Protein AF-A0A3N0YZQ7-F1 (afdb_monomer)

Structure (mmCIF, N/CA/C/O backbone):
data_AF-A0A3N0YZQ7-F1
#
_entry.id   AF-A0A3N0YZQ7-F1
#
loop_
_atom_site.group_PDB
_atom_site.id
_atom_site.type_symbol
_atom_site.label_atom_id
_atom_site.label_alt_id
_atom_site.label_comp_id
_atom_site.label_asym_id
_atom_site.label_entity_id
_atom_site.label_seq_id
_atom_site.pdbx_PDB_ins_code
_atom_site.Cartn_x
_atom_site.Cartn_y
_atom_site.Cartn_z
_atom_site.occupancy
_atom_site.B_iso_or_equiv
_atom_site.auth_seq_id
_atom_site.auth_comp_id
_atom_site.auth_asym_id
_atom_site.auth_atom_id
_atom_site.pdbx_PDB_model_num
ATOM 1 N N . MET A 1 1 ? -14.857 1.198 2.887 1.00 51.41 1 MET A N 1
ATOM 2 C CA . MET A 1 1 ? -14.186 0.701 1.662 1.00 51.41 1 MET A CA 1
ATOM 3 C C . MET A 1 1 ? -13.865 1.796 0.645 1.00 51.41 1 MET A C 1
ATOM 5 O O . MET A 1 1 ? -12.699 1.932 0.319 1.00 51.41 1 MET A O 1
ATOM 9 N N . ALA A 1 2 ? -14.809 2.627 0.184 1.00 55.88 2 ALA A N 1
ATOM 10 C CA . ALA A 1 2 ? -14.508 3.676 -0.811 1.00 55.88 2 ALA A CA 1
ATOM 11 C C . ALA A 1 2 ? -13.404 4.686 -0.391 1.00 55.88 2 ALA A C 1
ATOM 13 O O . ALA A 1 2 ? -12.646 5.143 -1.240 1.00 55.88 2 ALA A O 1
ATOM 14 N N . LEU A 1 3 ? -13.252 4.980 0.909 1.00 60.19 3 LEU A N 1
ATOM 15 C CA . LEU A 1 3 ? -12.178 5.850 1.428 1.00 60.19 3 LEU A CA 1
ATOM 16 C C . LEU A 1 3 ? -10.783 5.219 1.318 1.00 60.19 3 LEU A C 1
ATOM 18 O O . LEU A 1 3 ? -9.817 5.921 1.037 1.00 60.19 3 LEU A O 1
ATOM 22 N N . VAL A 1 4 ? -10.691 3.896 1.486 1.00 57.56 4 VAL A N 1
ATOM 23 C CA . VAL A 1 4 ? -9.443 3.132 1.318 1.00 57.56 4 VAL A CA 1
ATOM 24 C C . VAL A 1 4 ? -8.984 3.227 -0.141 1.00 57.56 4 VAL A C 1
ATOM 26 O O . VAL A 1 4 ? -7.824 3.518 -0.418 1.00 57.56 4 VAL A O 1
ATOM 29 N N . TRP A 1 5 ? -9.925 3.080 -1.080 1.00 57.25 5 TRP A N 1
ATOM 30 C CA . TRP A 1 5 ? -9.686 3.255 -2.515 1.00 57.25 5 TRP A CA 1
ATOM 31 C C . TRP A 1 5 ? -9.266 4.673 -2.877 1.00 57.25 5 TRP A C 1
ATOM 33 O O . TRP A 1 5 ? -8.290 4.854 -3.600 1.00 57.25 5 TRP A O 1
ATOM 43 N N . ALA A 1 6 ? -9.965 5.675 -2.343 1.00 61.91 6 ALA A N 1
ATOM 44 C CA . ALA A 1 6 ? -9.632 7.074 -2.571 1.00 61.91 6 ALA A CA 1
ATOM 45 C C . ALA A 1 6 ? -8.207 7.404 -2.090 1.00 61.91 6 ALA A C 1
ATOM 47 O O . ALA A 1 6 ? -7.444 8.014 -2.838 1.00 61.91 6 ALA A O 1
ATOM 48 N N . GLY A 1 7 ? -7.824 6.942 -0.894 1.00 57.84 7 GLY A N 1
ATOM 49 C CA . GLY A 1 7 ? -6.468 7.104 -0.360 1.00 57.84 7 GLY A CA 1
ATOM 50 C C . GLY A 1 7 ? -5.406 6.447 -1.238 1.00 57.84 7 GLY A C 1
ATOM 51 O O . GLY A 1 7 ? -4.408 7.080 -1.580 1.00 57.84 7 GLY A O 1
ATOM 52 N N . SER A 1 8 ? -5.660 5.215 -1.688 1.00 61.91 8 SER A N 1
ATOM 53 C CA . SER A 1 8 ? -4.733 4.479 -2.555 1.00 61.91 8 SER A CA 1
ATOM 54 C C . SER A 1 8 ? -4.560 5.130 -3.930 1.00 61.91 8 SER A C 1
ATOM 56 O O . SER A 1 8 ? -3.440 5.292 -4.416 1.00 61.91 8 SER A O 1
ATOM 58 N N . MET A 1 9 ? -5.662 5.564 -4.552 1.00 62.97 9 MET A N 1
ATOM 59 C CA . MET A 1 9 ? -5.629 6.243 -5.848 1.00 62.97 9 MET A CA 1
ATOM 60 C C . MET A 1 9 ? -4.905 7.585 -5.759 1.00 62.97 9 MET A C 1
ATOM 62 O O . MET A 1 9 ? -4.072 7.880 -6.609 1.00 62.97 9 MET A O 1
ATOM 66 N N . ILE A 1 10 ? -5.177 8.387 -4.727 1.00 66.12 10 ILE A N 1
ATOM 67 C CA . ILE A 1 10 ? -4.516 9.684 -4.548 1.00 66.12 10 ILE A CA 1
ATOM 68 C C . ILE A 1 10 ? -3.017 9.495 -4.296 1.00 66.12 10 ILE A C 1
ATOM 70 O O . ILE A 1 10 ? -2.217 10.162 -4.949 1.00 66.12 10 ILE A O 1
ATOM 74 N N . ALA A 1 11 ? -2.626 8.550 -3.434 1.00 64.25 11 ALA A N 1
ATOM 75 C CA . ALA A 1 11 ? -1.218 8.232 -3.194 1.00 64.25 11 ALA A CA 1
ATOM 76 C C . ALA A 1 11 ? -0.509 7.790 -4.485 1.00 64.25 11 ALA A C 1
ATOM 78 O O . ALA A 1 11 ? 0.570 8.282 -4.794 1.00 64.25 11 ALA A O 1
ATOM 79 N N . SER A 1 12 ? -1.141 6.936 -5.295 1.00 61.50 12 SER A N 1
ATOM 80 C CA . SER A 1 12 ? -0.603 6.515 -6.595 1.00 61.50 12 SER A CA 1
ATOM 81 C C . SER A 1 12 ? -0.433 7.689 -7.576 1.00 61.50 12 SER A C 1
ATOM 83 O O . SER A 1 12 ? 0.599 7.805 -8.236 1.00 61.50 12 SER A O 1
ATOM 85 N N . GLN A 1 13 ? -1.403 8.604 -7.648 1.00 64.00 13 GLN A N 1
ATOM 86 C CA . GLN A 1 13 ? -1.395 9.714 -8.611 1.00 64.00 13 GLN A CA 1
ATOM 87 C C . GLN A 1 13 ? -0.449 10.862 -8.217 1.00 64.00 13 GLN A C 1
ATOM 89 O O . GLN A 1 13 ? 0.247 11.396 -9.084 1.00 64.00 13 GLN A O 1
ATOM 94 N N . ILE A 1 14 ? -0.355 11.195 -6.919 1.00 63.25 14 ILE A N 1
ATOM 95 C CA . ILE A 1 14 ? 0.633 12.151 -6.365 1.00 63.25 14 ILE A CA 1
ATOM 96 C C . ILE A 1 14 ? 2.065 11.711 -6.676 1.00 63.25 14 ILE A C 1
ATOM 98 O O . ILE A 1 14 ? 2.983 12.521 -6.736 1.00 63.25 14 ILE A O 1
ATOM 102 N N . VAL A 1 15 ? 2.252 10.420 -6.897 1.00 57.88 15 VAL A N 1
ATOM 103 C CA . VAL A 1 15 ? 3.544 9.802 -7.143 1.00 57.88 15 VAL A CA 1
ATOM 104 C C . VAL A 1 15 ? 3.841 9.700 -8.631 1.00 57.88 15 VAL A C 1
ATOM 106 O O . VAL A 1 15 ? 4.911 10.092 -9.100 1.00 57.88 15 VAL A O 1
ATOM 109 N N . PHE A 1 16 ? 2.873 9.196 -9.389 1.00 57.72 16 PHE A N 1
ATOM 110 C CA . PHE A 1 16 ? 3.031 8.926 -10.807 1.00 57.72 16 PHE A CA 1
ATOM 111 C C . PHE A 1 16 ? 3.202 10.213 -11.620 1.00 57.72 16 PHE A C 1
ATOM 113 O O . PHE A 1 16 ? 4.061 10.287 -12.498 1.00 57.72 16 PHE A O 1
ATOM 120 N N . ILE A 1 17 ? 2.434 11.257 -11.306 1.00 60.06 17 ILE A N 1
ATOM 121 C CA . ILE A 1 17 ? 2.385 12.465 -12.136 1.00 60.06 17 ILE A CA 1
ATOM 122 C C . ILE A 1 17 ? 3.639 13.335 -11.954 1.00 60.06 17 ILE A C 1
ATOM 124 O O . ILE A 1 17 ? 4.318 13.590 -12.953 1.00 60.06 17 ILE A O 1
ATOM 128 N N . PRO A 1 18 ? 4.048 13.721 -10.731 1.00 56.09 18 PRO A N 1
ATOM 129 C CA . PRO A 1 18 ? 5.327 14.392 -10.512 1.00 56.09 18 PRO A CA 1
ATOM 130 C C . PRO A 1 18 ? 6.525 13.518 -10.885 1.00 56.09 18 PRO A C 1
ATOM 132 O O . PRO A 1 18 ? 7.473 14.029 -11.471 1.00 56.09 18 PRO A O 1
ATOM 135 N N . GLY A 1 19 ? 6.488 12.204 -10.626 1.00 53.16 19 GLY A N 1
ATOM 136 C CA . GLY A 1 19 ? 7.573 11.285 -10.990 1.00 53.16 19 GLY A CA 1
ATOM 137 C C . GLY A 1 19 ? 7.852 11.238 -12.498 1.00 53.16 19 GLY A C 1
ATOM 138 O O . GLY A 1 19 ? 9.011 11.210 -12.916 1.00 53.16 19 GLY A O 1
ATOM 139 N N . ILE A 1 20 ? 6.809 11.311 -13.332 1.00 52.41 20 ILE A N 1
ATOM 140 C CA . ILE A 1 20 ? 6.937 11.389 -14.797 1.00 52.41 20 ILE A CA 1
ATOM 141 C C . ILE A 1 20 ? 7.435 12.764 -15.259 1.00 52.41 20 ILE A C 1
ATOM 143 O O . ILE A 1 20 ? 8.243 12.840 -16.188 1.00 52.41 20 ILE A O 1
ATOM 147 N N . VAL A 1 21 ? 6.968 13.840 -14.621 1.00 52.03 21 VAL A N 1
ATOM 148 C CA . VAL A 1 21 ? 7.310 15.226 -14.980 1.00 52.03 21 VAL A CA 1
ATOM 149 C C . VAL A 1 21 ? 8.748 15.566 -14.584 1.00 52.03 21 VAL A C 1
ATOM 151 O O . VAL A 1 21 ? 9.529 16.027 -15.416 1.00 52.03 21 VAL A O 1
ATOM 154 N N . VAL A 1 22 ? 9.119 15.284 -13.335 1.00 51.91 22 VAL A N 1
ATOM 155 C CA . VAL A 1 22 ? 10.432 15.602 -12.756 1.00 51.91 22 VAL A CA 1
ATOM 156 C C . VAL A 1 22 ? 11.511 14.641 -13.266 1.00 51.91 22 VAL A C 1
ATOM 158 O O . VAL A 1 22 ? 12.635 15.061 -13.516 1.00 51.91 22 VAL A O 1
ATOM 161 N N . GLY A 1 23 ? 11.181 13.364 -13.487 1.00 47.03 23 GLY A N 1
ATOM 162 C CA . GLY A 1 23 ? 12.158 12.323 -13.828 1.00 47.03 23 GLY A CA 1
ATOM 163 C C . GLY A 1 23 ? 12.557 12.206 -15.306 1.00 47.03 23 GLY A C 1
ATOM 164 O O . GLY A 1 23 ? 13.288 11.274 -15.642 1.00 47.03 23 GLY A O 1
ATOM 165 N N . LYS A 1 24 ? 12.055 13.055 -16.221 1.00 43.88 24 LYS A N 1
ATOM 166 C CA . LYS A 1 24 ? 12.410 12.958 -17.659 1.00 43.88 24 LYS A CA 1
ATOM 167 C C . LYS A 1 24 ? 12.515 14.283 -18.418 1.00 43.88 24 LYS A C 1
ATOM 169 O O . LYS A 1 24 ? 13.364 14.385 -19.295 1.00 43.88 24 LYS A O 1
ATOM 174 N N . TYR A 1 25 ? 11.676 15.276 -18.128 1.00 45.25 25 TYR A N 1
ATOM 175 C CA . TYR A 1 25 ? 11.566 16.488 -18.953 1.00 45.25 25 TYR A CA 1
ATOM 176 C C . TYR A 1 25 ? 11.893 17.740 -18.157 1.00 45.25 25 TYR A C 1
ATOM 178 O O . TYR A 1 25 ? 11.082 18.663 -18.117 1.00 45.25 25 TYR A O 1
ATOM 186 N N . GLY A 1 26 ? 13.073 17.768 -17.528 1.00 47.72 26 GLY A N 1
ATOM 187 C CA . GLY A 1 26 ? 13.603 18.973 -16.896 1.00 47.72 26 GLY A CA 1
ATOM 188 C C . GLY A 1 26 ? 13.213 20.220 -17.699 1.00 47.72 26 GLY A C 1
ATOM 189 O O . GLY A 1 26 ? 13.607 20.372 -18.851 1.00 47.72 26 GLY A O 1
ATOM 190 N N . LYS A 1 27 ? 12.363 21.051 -17.082 1.00 50.16 27 LYS A N 1
ATOM 191 C CA . LYS A 1 27 ? 11.818 22.333 -17.566 1.00 50.16 27 LYS A CA 1
ATOM 192 C C . LYS A 1 27 ? 10.745 22.321 -18.677 1.00 50.16 27 LYS A C 1
ATOM 194 O O . LYS A 1 27 ? 10.101 23.351 -18.840 1.00 50.16 27 LYS A O 1
ATOM 199 N N . ASN A 1 28 ? 10.454 21.210 -19.362 1.00 52.91 28 ASN A N 1
ATOM 200 C CA . ASN A 1 28 ? 9.477 21.179 -20.468 1.00 52.91 28 ASN A CA 1
ATOM 201 C C . ASN A 1 28 ? 8.186 20.430 -20.094 1.00 52.91 28 ASN A C 1
ATOM 203 O O . ASN A 1 28 ? 8.027 19.241 -20.375 1.00 52.91 28 ASN A O 1
ATOM 207 N N . ILE A 1 29 ? 7.234 21.139 -19.480 1.00 59.22 29 ILE A N 1
ATOM 208 C CA . ILE A 1 29 ? 5.886 20.618 -19.206 1.00 59.22 29 ILE A CA 1
ATOM 209 C C . ILE A 1 29 ? 5.113 20.541 -20.533 1.00 59.22 29 ILE A C 1
ATOM 211 O O . ILE A 1 29 ? 4.575 21.538 -21.011 1.00 59.22 29 ILE A O 1
ATOM 215 N N . LEU A 1 30 ? 5.068 19.360 -21.158 1.00 60.19 30 LEU A N 1
ATOM 216 C CA . LEU A 1 30 ? 4.307 19.154 -22.396 1.00 60.19 30 LEU A CA 1
ATOM 217 C C . LEU A 1 30 ? 2.784 19.238 -22.151 1.00 60.19 30 LEU A C 1
ATOM 219 O O . LEU A 1 30 ? 2.320 18.809 -21.096 1.00 60.19 30 LEU A O 1
ATOM 223 N N . PRO A 1 31 ? 1.967 19.651 -23.142 1.00 60.66 31 PRO A N 1
ATOM 224 C CA . PRO A 1 31 ? 0.500 19.710 -23.029 1.00 60.66 31 PRO A CA 1
ATOM 225 C C . PRO A 1 31 ? -0.181 18.394 -22.605 1.00 60.66 31 PRO A C 1
ATOM 227 O O . PRO A 1 31 ? -1.263 18.409 -22.021 1.00 60.66 31 PRO A O 1
ATOM 230 N N . ALA A 1 32 ? 0.459 17.243 -22.843 1.00 55.34 32 ALA A N 1
ATOM 231 C CA . ALA A 1 32 ? 0.003 15.939 -22.356 1.00 55.34 32 ALA A CA 1
ATOM 232 C C . ALA A 1 32 ? -0.083 15.858 -20.814 1.00 55.34 32 ALA A C 1
ATOM 234 O O . ALA A 1 32 ? -0.887 15.091 -20.289 1.00 55.34 32 ALA A O 1
ATOM 235 N N . PHE A 1 33 ? 0.679 16.684 -20.085 1.00 60.44 33 PHE A N 1
ATOM 236 C CA . PHE A 1 33 ? 0.573 16.838 -18.631 1.00 60.44 33 PHE A CA 1
ATOM 237 C C . PHE A 1 33 ? -0.816 17.315 -18.204 1.00 60.44 33 PHE A C 1
ATOM 239 O O . PHE A 1 33 ? -1.429 16.710 -17.328 1.00 60.44 33 PHE A O 1
ATOM 246 N N . TRP A 1 34 ? -1.348 18.351 -18.857 1.00 63.59 34 TRP A N 1
ATOM 247 C CA . TRP A 1 34 ? -2.662 18.909 -18.527 1.00 63.59 34 TRP A CA 1
ATOM 248 C C . TRP A 1 34 ? -3.796 17.914 -18.787 1.00 63.59 34 TRP A C 1
ATOM 250 O O . TRP A 1 34 ? -4.803 17.920 -18.084 1.00 63.59 34 TRP A O 1
ATOM 260 N N . ARG A 1 35 ? -3.591 16.979 -19.723 1.00 63.28 35 ARG A N 1
ATOM 261 C CA . ARG A 1 35 ? -4.501 15.847 -19.939 1.00 63.28 35 ARG A CA 1
ATOM 262 C C . ARG A 1 35 ? -4.499 14.870 -18.757 1.00 63.28 35 ARG A C 1
ATOM 264 O O . ARG A 1 35 ? -5.559 14.387 -18.379 1.00 63.28 35 ARG A O 1
ATOM 271 N N . ASN A 1 36 ? -3.339 14.635 -18.138 1.00 57.59 36 ASN A N 1
ATOM 272 C CA . ASN A 1 36 ? -3.201 13.815 -16.928 1.00 57.59 36 ASN A CA 1
ATOM 273 C C . ASN A 1 36 ? -3.652 14.545 -15.651 1.00 57.59 36 ASN A C 1
ATOM 275 O O . ASN A 1 36 ? -4.133 13.907 -14.720 1.00 57.59 36 ASN A O 1
ATOM 279 N N . ALA A 1 37 ? -3.578 15.878 -15.614 1.00 65.25 37 ALA A N 1
ATOM 280 C CA . ALA A 1 37 ? -4.078 16.678 -14.496 1.00 65.25 37 ALA A CA 1
ATOM 281 C C . ALA A 1 37 ? -5.595 16.512 -14.283 1.00 65.25 37 ALA A C 1
ATOM 283 O O . ALA A 1 37 ? -6.055 16.477 -13.145 1.00 65.25 37 ALA A O 1
ATOM 284 N N . ALA A 1 38 ? -6.376 16.303 -15.348 1.00 65.44 38 ALA A N 1
ATOM 285 C CA . ALA A 1 38 ? -7.796 15.965 -15.223 1.00 65.44 38 ALA A CA 1
ATOM 286 C C . ALA A 1 38 ? -8.026 14.649 -14.444 1.00 65.44 38 ALA A C 1
ATOM 288 O O . ALA A 1 38 ? -8.982 14.542 -13.673 1.00 65.44 38 ALA A O 1
ATOM 289 N N . PHE A 1 39 ? -7.108 13.681 -14.561 1.00 62.56 39 PHE A N 1
ATOM 290 C CA . PHE A 1 39 ? -7.141 12.434 -13.790 1.00 62.56 39 PHE A CA 1
ATOM 291 C C . PHE A 1 39 ? -6.720 12.608 -12.318 1.00 62.56 39 PHE A C 1
ATOM 293 O O . PHE A 1 39 ? -7.013 11.721 -11.522 1.00 62.56 39 PHE A O 1
ATOM 300 N N . LEU A 1 40 ? -6.110 13.738 -11.919 1.00 64.19 40 LEU A N 1
ATOM 301 C CA . LEU A 1 40 ? -5.910 14.101 -10.500 1.00 64.19 40 LEU A CA 1
ATOM 302 C C . LEU A 1 40 ? -7.181 14.658 -9.869 1.00 64.19 40 LEU A C 1
ATOM 304 O O . LEU A 1 40 ? -7.484 14.371 -8.712 1.00 64.19 40 LEU A O 1
ATOM 308 N N . VAL A 1 41 ? -7.929 15.459 -10.628 1.00 74.56 41 VAL A N 1
ATOM 309 C CA . VAL A 1 41 ? -9.123 16.142 -10.120 1.00 74.56 41 VAL A CA 1
ATOM 310 C C . VAL A 1 41 ? -10.209 15.134 -9.752 1.00 74.56 41 VAL A C 1
ATOM 312 O O . VAL A 1 41 ? -10.880 15.316 -8.743 1.00 74.56 41 VAL A O 1
ATOM 315 N N . LEU A 1 42 ? -10.354 14.042 -10.510 1.00 71.69 42 LEU A N 1
ATOM 316 C CA . LEU A 1 42 ? -11.406 13.046 -10.289 1.00 71.69 42 LEU A CA 1
ATOM 317 C C . LEU A 1 42 ? -11.291 12.298 -8.942 1.00 71.69 42 LEU A C 1
ATOM 319 O O . LEU A 1 42 ? -12.277 12.305 -8.203 1.00 71.69 42 LEU A O 1
ATOM 323 N N . PRO A 1 43 ? -10.145 11.697 -8.553 1.00 67.00 43 PRO A N 1
ATOM 324 C CA . PRO A 1 43 ? -9.987 11.077 -7.236 1.00 67.00 43 PRO A CA 1
ATOM 325 C C . PRO A 1 43 ? -10.096 12.075 -6.082 1.00 67.00 43 PRO A C 1
ATOM 327 O O . PRO A 1 43 ? -10.691 11.747 -5.060 1.00 67.00 43 PRO A O 1
ATOM 330 N N . ILE A 1 44 ? -9.573 13.296 -6.246 1.00 74.75 44 ILE A N 1
ATOM 331 C CA . ILE A 1 44 ? -9.668 14.356 -5.229 1.00 74.75 44 ILE A CA 1
ATOM 332 C C . ILE A 1 44 ? -11.128 14.780 -5.043 1.00 74.75 44 ILE A C 1
ATOM 334 O O . ILE A 1 44 ? -11.614 14.861 -3.917 1.00 74.75 44 ILE A O 1
ATOM 338 N N . TRP A 1 45 ? -11.855 14.990 -6.140 1.00 79.69 45 TRP A N 1
ATOM 339 C CA . TRP A 1 45 ? -13.281 15.299 -6.120 1.00 79.69 45 TRP A CA 1
ATOM 340 C C . TRP A 1 45 ? -14.102 14.153 -5.522 1.00 79.69 45 TRP A C 1
ATOM 342 O O . TRP A 1 45 ? -14.974 14.394 -4.688 1.00 79.69 45 TRP A O 1
ATOM 352 N N . ALA A 1 46 ? -13.802 12.904 -5.888 1.00 74.25 46 ALA A N 1
ATOM 353 C CA . ALA A 1 46 ? -14.457 11.726 -5.329 1.00 74.25 46 ALA A CA 1
ATOM 354 C C . ALA A 1 46 ? -14.203 11.601 -3.819 1.00 74.25 46 ALA A C 1
ATOM 356 O O . ALA A 1 46 ? -15.151 11.367 -3.070 1.00 74.25 46 ALA A O 1
ATOM 357 N N . ALA A 1 47 ? -12.964 11.820 -3.363 1.00 72.69 47 ALA A N 1
ATOM 358 C CA . ALA A 1 47 ? -12.613 11.851 -1.946 1.00 72.69 47 ALA A CA 1
ATOM 359 C C . ALA A 1 47 ? -13.366 12.969 -1.214 1.00 72.69 47 ALA A C 1
ATOM 361 O O . ALA A 1 47 ? -14.030 12.696 -0.217 1.00 72.69 47 ALA A O 1
ATOM 362 N N . ALA A 1 48 ? -13.355 14.197 -1.741 1.00 81.94 48 ALA A N 1
ATOM 363 C CA . ALA A 1 48 ? -14.077 15.331 -1.164 1.00 81.94 48 ALA A CA 1
ATOM 364 C C . ALA A 1 48 ? -15.582 15.048 -1.049 1.00 81.94 48 ALA A C 1
ATOM 366 O O . ALA A 1 48 ? -16.192 15.279 -0.007 1.00 81.94 48 ALA A O 1
ATOM 367 N N . LYS A 1 49 ? -16.184 14.466 -2.093 1.00 80.38 49 LYS A N 1
ATOM 368 C CA . LYS A 1 49 ? -17.595 14.072 -2.071 1.00 80.38 49 LYS A CA 1
ATOM 369 C C . LYS A 1 49 ? -17.868 12.981 -1.037 1.00 80.38 49 LYS A C 1
ATOM 371 O O . LYS A 1 49 ? -18.963 12.946 -0.494 1.00 80.38 49 LYS A O 1
ATOM 376 N N . LEU A 1 50 ? -16.908 12.093 -0.782 1.00 77.75 50 LEU A N 1
ATOM 377 C CA . LEU A 1 50 ? -17.037 11.001 0.178 1.00 77.75 50 LEU A CA 1
ATOM 378 C C . LEU A 1 50 ? -16.918 11.490 1.627 1.00 77.75 50 LEU A C 1
ATOM 380 O O . LEU A 1 50 ? -17.733 11.091 2.451 1.00 77.75 50 LEU A O 1
ATOM 384 N N . PHE A 1 51 ? -15.976 12.394 1.910 1.00 77.94 51 PHE A N 1
ATOM 385 C CA . PHE A 1 51 ? -15.840 13.050 3.217 1.00 77.94 51 PHE A CA 1
ATOM 386 C C . PHE A 1 51 ? -17.024 13.974 3.545 1.00 77.94 51 PHE A C 1
ATOM 388 O O . PHE A 1 51 ? -17.378 14.120 4.709 1.00 77.94 51 PHE A O 1
ATOM 395 N N . ASN A 1 52 ? -17.668 14.560 2.531 1.00 79.12 52 ASN A N 1
ATOM 396 C CA . ASN A 1 52 ? -18.825 15.442 2.714 1.00 79.12 52 ASN A CA 1
ATOM 397 C C . ASN A 1 52 ? -20.169 14.701 2.867 1.00 79.12 52 ASN A C 1
ATOM 399 O O . ASN A 1 52 ? -21.207 15.352 2.998 1.00 79.12 52 ASN A O 1
ATOM 403 N N . ARG A 1 53 ? -20.204 13.361 2.818 1.00 76.62 53 ARG A N 1
ATOM 404 C CA . ARG A 1 53 ? -21.458 12.613 3.007 1.00 76.62 53 ARG A CA 1
ATOM 405 C C . ARG A 1 53 ? -21.859 12.584 4.488 1.00 76.62 53 ARG A C 1
ATOM 407 O O . ARG A 1 53 ? -21.012 12.278 5.326 1.00 76.62 53 ARG A O 1
ATOM 414 N N . PRO A 1 54 ? -23.143 12.827 4.822 1.00 68.88 54 PRO A N 1
ATOM 415 C CA . PRO A 1 54 ? -23.639 12.611 6.175 1.00 68.88 54 PRO A CA 1
ATOM 416 C C . PRO A 1 54 ? -23.517 11.126 6.522 1.00 68.88 54 PRO A C 1
ATOM 418 O O . PRO A 1 54 ? -23.838 10.255 5.712 1.00 68.88 54 PRO A O 1
ATOM 421 N N . ARG A 1 55 ? -23.000 10.844 7.716 1.00 64.69 55 ARG A N 1
ATOM 422 C CA . ARG A 1 55 ? -22.669 9.486 8.135 1.00 64.69 55 ARG A CA 1
ATOM 423 C C . ARG A 1 55 ? -23.796 8.891 8.961 1.00 64.69 55 ARG A C 1
ATOM 425 O O . ARG A 1 55 ? -24.183 9.460 9.978 1.00 64.69 55 ARG A O 1
ATOM 432 N N . GLU A 1 56 ? -24.251 7.711 8.563 1.00 64.56 56 GLU A N 1
ATOM 433 C CA . GLU A 1 56 ? -25.022 6.833 9.438 1.00 64.56 56 GLU A CA 1
ATOM 434 C C . GLU A 1 56 ? -24.046 6.205 10.434 1.00 64.56 56 GLU A C 1
ATOM 436 O O . GLU A 1 56 ? -23.319 5.260 10.127 1.00 64.56 56 GLU A O 1
ATOM 441 N N . LEU A 1 57 ? -23.934 6.824 11.606 1.00 67.44 57 LEU A N 1
ATOM 442 C CA . LEU A 1 57 ? -23.130 6.297 12.698 1.00 67.44 57 LEU A CA 1
ATOM 443 C C . LEU A 1 57 ? -23.951 5.260 13.474 1.00 67.44 57 LEU A C 1
ATOM 445 O O . LEU A 1 57 ? -25.146 5.483 13.694 1.00 67.44 57 LEU A O 1
ATOM 449 N N . PRO A 1 58 ? -23.342 4.150 13.923 1.00 67.06 58 PRO A N 1
ATOM 450 C CA . PRO A 1 58 ? -24.039 3.210 14.783 1.00 67.06 58 PRO A CA 1
ATOM 451 C C . PRO A 1 58 ? -24.482 3.919 16.066 1.00 67.06 58 PRO A C 1
ATOM 453 O O . PRO A 1 58 ? -23.727 4.681 16.674 1.00 67.06 58 PRO A O 1
ATOM 456 N N . ILE A 1 59 ? -25.725 3.669 16.473 1.00 71.62 59 ILE A N 1
ATOM 457 C CA . ILE A 1 59 ? -26.285 4.224 17.704 1.00 71.62 59 ILE A CA 1
ATOM 458 C C . ILE A 1 59 ? -25.653 3.465 18.872 1.00 71.62 59 ILE A C 1
ATOM 460 O O . ILE A 1 59 ? -26.016 2.325 19.159 1.00 71.62 59 ILE A O 1
ATOM 464 N N . ILE A 1 60 ? -24.676 4.091 19.525 1.00 76.44 60 ILE A N 1
ATOM 465 C CA . ILE A 1 60 ? -24.036 3.560 20.731 1.00 76.44 60 ILE A CA 1
ATOM 466 C C . ILE A 1 60 ? -24.725 4.190 21.950 1.00 76.44 60 ILE A C 1
ATOM 468 O O . ILE A 1 60 ? -24.917 5.408 21.957 1.00 76.44 60 ILE A O 1
ATOM 472 N N . PRO A 1 61 ? -25.101 3.404 22.979 1.00 79.94 61 PRO A N 1
ATOM 473 C CA . PRO A 1 61 ? -25.671 3.945 24.211 1.00 79.94 61 PRO A CA 1
ATOM 474 C C . PRO A 1 61 ? -24.757 5.006 24.832 1.00 79.94 61 PRO A C 1
ATOM 476 O O . PRO A 1 61 ? -23.550 4.776 24.950 1.00 79.94 61 PRO A O 1
ATOM 479 N N . ALA A 1 62 ? -25.329 6.140 25.248 1.00 77.69 62 ALA A N 1
ATOM 480 C CA . ALA A 1 62 ? -24.582 7.253 25.841 1.00 77.69 62 ALA A CA 1
ATOM 481 C C . ALA A 1 62 ? -23.755 6.798 27.055 1.00 77.69 62 ALA A C 1
ATOM 483 O O . ALA A 1 62 ? -22.582 7.138 27.168 1.00 77.69 62 ALA A O 1
ATOM 484 N N . ASP A 1 63 ? -24.323 5.914 27.874 1.00 80.69 63 ASP A N 1
ATOM 485 C CA . ASP A 1 63 ? -23.687 5.340 29.061 1.00 80.69 63 ASP A CA 1
ATOM 486 C C . ASP A 1 63 ? -22.379 4.610 28.708 1.00 80.69 63 ASP A C 1
ATOM 488 O O . ASP A 1 63 ? -21.361 4.751 29.385 1.00 80.69 63 ASP A O 1
ATOM 492 N N . LYS A 1 64 ? -22.377 3.861 27.596 1.00 81.62 64 LYS A N 1
ATOM 493 C CA . LYS A 1 64 ? -21.193 3.142 27.107 1.00 81.62 64 LYS A CA 1
ATOM 494 C C . LYS A 1 64 ? -20.131 4.112 26.589 1.00 81.62 64 LYS A C 1
ATOM 496 O O . LYS A 1 64 ? -18.945 3.891 26.820 1.00 81.62 64 LYS A O 1
ATOM 501 N N . VAL A 1 65 ? -20.543 5.181 25.908 1.00 83.75 65 VAL A N 1
ATOM 502 C CA . VAL A 1 65 ? -19.626 6.220 25.418 1.00 83.75 65 VAL A CA 1
ATOM 503 C C . VAL A 1 65 ? -18.965 6.944 26.590 1.00 83.75 65 VAL A C 1
ATOM 505 O O . VAL A 1 65 ? -17.744 7.063 26.619 1.00 83.75 65 VAL A O 1
ATOM 508 N N . GLU A 1 66 ? -19.733 7.350 27.600 1.00 83.38 66 GLU A N 1
ATOM 509 C CA . GLU A 1 66 ? -19.193 8.037 28.776 1.00 83.38 66 GLU A CA 1
ATOM 510 C C . GLU A 1 66 ? -18.197 7.182 29.563 1.00 83.38 66 GLU A C 1
ATOM 512 O O . GLU A 1 66 ? -17.170 7.693 30.017 1.00 83.38 66 GLU A O 1
ATOM 517 N N . VAL A 1 67 ? -18.477 5.884 29.723 1.00 85.62 67 VAL A N 1
ATOM 518 C CA . VAL A 1 67 ? -17.565 4.951 30.400 1.00 85.62 67 VAL A CA 1
ATOM 519 C C . VAL A 1 67 ? -16.242 4.841 29.646 1.00 85.62 67 VAL A C 1
ATOM 521 O O . VAL A 1 67 ? -15.183 4.913 30.268 1.00 85.62 67 VAL A O 1
ATOM 524 N N . GLU A 1 68 ? -16.278 4.701 28.320 1.00 84.00 68 GLU A N 1
ATOM 525 C CA . GLU A 1 68 ? -15.059 4.595 27.514 1.00 84.00 68 GLU A CA 1
ATOM 526 C C . GLU A 1 68 ? -14.281 5.918 27.448 1.00 84.00 68 GLU A C 1
ATOM 528 O O . GLU A 1 68 ? -13.056 5.910 27.540 1.00 84.00 68 GLU A O 1
ATOM 533 N N . GLN A 1 69 ? -14.955 7.068 27.361 1.00 87.38 69 GLN A N 1
ATOM 534 C CA . GLN A 1 69 ? -14.298 8.381 27.296 1.00 87.38 69 GLN A CA 1
ATOM 535 C C . GLN A 1 69 ? -13.618 8.791 28.608 1.00 87.38 69 GLN A C 1
ATOM 537 O O . GLN A 1 69 ? -12.643 9.542 28.585 1.00 87.38 69 GLN A O 1
ATOM 542 N N . LYS A 1 70 ? -14.091 8.281 29.753 1.00 87.12 70 LYS A N 1
ATOM 543 C CA . LYS A 1 70 ? -13.463 8.506 31.067 1.00 87.12 70 LYS A CA 1
ATOM 544 C C . LYS A 1 70 ? -12.164 7.715 31.258 1.00 87.12 70 LYS A C 1
ATOM 546 O O . LYS A 1 70 ? -11.400 8.016 32.176 1.00 87.12 70 LYS A O 1
ATOM 551 N N . LYS A 1 71 ? -11.885 6.712 30.418 1.00 88.06 71 LYS A N 1
ATOM 552 C CA . LYS A 1 71 ? -10.674 5.891 30.526 1.00 88.06 71 LYS A CA 1
ATOM 553 C C . LYS A 1 71 ? -9.432 6.669 30.093 1.00 88.06 71 LYS A C 1
ATOM 555 O O . LYS A 1 71 ? -9.271 7.043 28.928 1.00 88.06 71 LYS A O 1
ATOM 560 N N . ALA A 1 72 ? -8.487 6.825 31.018 1.00 87.62 72 ALA A N 1
ATOM 561 C CA . ALA A 1 72 ? -7.159 7.345 30.710 1.00 87.62 72 ALA A CA 1
ATOM 562 C C . ALA A 1 72 ? -6.441 6.455 29.678 1.00 87.62 72 ALA A C 1
ATOM 564 O O . ALA A 1 72 ? -6.688 5.248 29.607 1.00 87.62 72 ALA A O 1
ATOM 565 N N . LEU A 1 73 ? -5.506 7.019 28.909 1.00 87.06 73 LEU A N 1
ATOM 566 C CA . LEU A 1 73 ? -4.770 6.276 27.875 1.00 87.06 73 LEU A CA 1
ATOM 567 C C . LEU A 1 73 ? -4.062 5.022 28.429 1.00 87.06 73 LEU A C 1
ATOM 569 O O . LEU A 1 73 ? -4.090 3.974 27.798 1.00 87.06 73 LEU A O 1
ATOM 573 N N . PHE A 1 74 ? -3.513 5.088 29.647 1.00 87.06 74 PHE A N 1
ATOM 574 C CA . PHE A 1 74 ? -2.857 3.946 30.304 1.00 87.06 74 PHE A CA 1
ATOM 575 C C . PHE A 1 74 ? -3.800 2.778 30.615 1.00 87.06 74 PHE A C 1
ATOM 577 O O . PHE A 1 74 ? -3.362 1.634 30.673 1.00 87.06 74 PHE A O 1
ATOM 584 N N . SER A 1 75 ? -5.097 3.048 30.777 1.00 87.75 75 SER A N 1
ATOM 585 C CA . SER A 1 75 ? -6.117 2.005 30.958 1.00 87.75 75 SER A CA 1
ATOM 586 C C . SER A 1 75 ? -6.578 1.374 29.636 1.00 87.75 75 SER A C 1
ATOM 588 O O . SER A 1 75 ? -7.372 0.435 29.641 1.00 87.75 75 SER A O 1
ATOM 590 N N . ARG A 1 76 ? -6.061 1.865 28.499 1.00 89.31 76 ARG A N 1
ATOM 591 C CA . ARG A 1 76 ? -6.350 1.399 27.138 1.00 89.31 76 ARG A CA 1
ATOM 592 C C . ARG A 1 76 ? -5.046 0.901 26.490 1.00 89.31 76 ARG A C 1
ATOM 594 O O . ARG A 1 76 ? -4.421 1.635 25.726 1.00 89.31 76 ARG A O 1
ATOM 601 N N . PRO A 1 77 ? -4.608 -0.343 26.766 1.00 89.88 77 PRO A N 1
ATOM 602 C CA . PRO A 1 77 ? -3.289 -0.829 26.345 1.00 89.88 77 PRO A CA 1
ATOM 603 C C . PRO A 1 77 ? -3.102 -0.832 24.820 1.00 89.88 77 PRO A C 1
ATOM 605 O O . PRO A 1 77 ? -2.014 -0.531 24.338 1.00 89.88 77 PRO A O 1
ATOM 608 N N . ALA A 1 78 ? -4.162 -1.099 24.048 1.00 89.44 78 ALA A N 1
ATOM 609 C CA . ALA A 1 78 ? -4.117 -1.017 22.588 1.00 89.44 78 ALA A CA 1
ATOM 610 C C . ALA A 1 78 ? -3.866 0.420 22.095 1.00 89.44 78 ALA A C 1
ATOM 612 O O . ALA A 1 78 ? -3.025 0.630 21.224 1.00 89.44 78 ALA A O 1
ATOM 613 N N . ASP A 1 79 ? -4.542 1.408 22.685 1.00 91.25 79 ASP A N 1
ATOM 614 C CA . ASP A 1 79 ? -4.404 2.819 22.303 1.00 91.25 79 ASP A CA 1
ATOM 615 C C . ASP A 1 79 ? -3.037 3.370 22.726 1.00 91.25 79 ASP A C 1
ATOM 617 O O . ASP A 1 79 ? -2.437 4.160 21.998 1.00 91.25 79 ASP A O 1
ATOM 621 N N . LEU A 1 80 ? -2.496 2.899 23.855 1.00 92.88 80 LEU A N 1
ATOM 622 C CA . LEU A 1 80 ? -1.137 3.208 24.298 1.00 92.88 80 LEU A CA 1
ATOM 623 C C . LEU A 1 80 ? -0.084 2.663 23.320 1.00 92.88 80 LEU A C 1
ATOM 625 O O . LEU A 1 80 ? 0.793 3.411 22.887 1.00 92.88 80 LEU A O 1
ATOM 629 N N . LEU A 1 81 ? -0.187 1.388 22.926 1.00 93.56 81 LEU A N 1
ATOM 630 C CA . LEU A 1 81 ? 0.719 0.776 21.947 1.00 93.56 81 LEU A CA 1
ATOM 631 C C . LEU A 1 81 ? 0.629 1.464 20.581 1.00 93.56 81 LEU A C 1
ATOM 633 O O . LEU A 1 81 ? 1.657 1.739 19.964 1.00 93.56 81 LEU A O 1
ATOM 637 N N . LEU A 1 82 ? -0.585 1.791 20.126 1.00 92.81 82 LEU A N 1
ATOM 638 C CA . LEU A 1 82 ? -0.798 2.539 18.887 1.00 92.81 82 LEU A CA 1
ATOM 639 C C . LEU A 1 82 ? -0.212 3.948 18.969 1.00 92.81 82 LEU A C 1
ATOM 641 O O . LEU A 1 82 ? 0.419 4.388 18.015 1.00 92.81 82 LEU A O 1
ATOM 645 N N . THR A 1 83 ? -0.347 4.631 20.105 1.00 93.88 83 THR A N 1
ATOM 646 C CA . THR A 1 83 ? 0.258 5.952 20.319 1.00 93.88 83 THR A CA 1
ATOM 647 C C . THR A 1 83 ? 1.781 5.880 20.225 1.00 93.88 83 THR A C 1
ATOM 649 O O . THR A 1 83 ? 2.384 6.667 19.498 1.00 93.88 83 THR A O 1
ATOM 652 N N . LEU A 1 84 ? 2.413 4.904 20.886 1.00 94.44 84 LEU A N 1
ATOM 653 C CA . LEU A 1 84 ? 3.862 4.691 20.793 1.00 94.44 84 LEU A CA 1
ATOM 654 C C . LEU A 1 84 ? 4.299 4.350 19.360 1.00 94.44 84 LEU A C 1
ATOM 656 O O . LEU A 1 84 ? 5.274 4.912 18.861 1.00 94.44 84 LEU A O 1
ATOM 660 N N . GLY A 1 85 ? 3.552 3.483 18.671 1.00 92.38 85 GLY A N 1
ATOM 661 C CA . GLY A 1 85 ? 3.807 3.133 17.273 1.00 92.38 85 GLY A CA 1
ATOM 662 C C . GLY A 1 85 ? 3.676 4.328 16.325 1.00 92.38 85 GLY A C 1
ATOM 663 O O . GLY A 1 85 ? 4.515 4.508 15.441 1.00 92.38 85 GLY A O 1
ATOM 664 N N . LEU A 1 86 ? 2.667 5.182 16.522 1.00 92.19 86 LEU A N 1
ATOM 665 C CA . LEU A 1 86 ? 2.464 6.405 15.742 1.00 92.19 86 LEU A CA 1
ATOM 666 C C . LEU A 1 86 ? 3.573 7.422 15.996 1.00 92.19 86 LEU A C 1
ATOM 668 O O . LEU A 1 86 ? 4.084 7.991 15.038 1.00 92.19 86 LEU A O 1
ATOM 672 N N . LEU A 1 87 ? 3.995 7.612 17.248 1.00 94.56 87 LEU A N 1
ATOM 673 C CA . LEU A 1 87 ? 5.134 8.472 17.581 1.00 94.56 87 LEU A CA 1
ATOM 674 C C . LEU A 1 87 ? 6.423 7.971 16.920 1.00 94.56 87 LEU A C 1
ATOM 676 O O . LEU A 1 87 ? 7.132 8.759 16.296 1.00 94.56 87 LEU A O 1
ATOM 680 N N . GLY A 1 88 ? 6.687 6.661 16.961 1.00 92.19 88 GLY A N 1
ATOM 681 C CA . GLY A 1 88 ? 7.805 6.058 16.229 1.00 92.19 88 GLY A CA 1
ATOM 682 C C . GLY A 1 88 ? 7.710 6.293 14.717 1.00 92.19 88 GLY A C 1
ATOM 683 O O . GLY A 1 88 ? 8.688 6.681 14.083 1.00 92.19 88 GLY A O 1
ATOM 684 N N . THR A 1 89 ? 6.511 6.150 14.148 1.00 88.50 89 THR A N 1
ATOM 685 C CA . THR A 1 89 ? 6.219 6.400 12.724 1.00 88.50 89 THR A CA 1
ATOM 686 C C . THR A 1 89 ? 6.443 7.872 12.351 1.00 88.50 89 THR A C 1
ATOM 688 O O . THR A 1 89 ? 7.023 8.156 11.303 1.00 88.50 89 THR A O 1
ATOM 691 N N . ILE A 1 90 ? 6.035 8.815 13.207 1.00 91.06 90 ILE A N 1
ATOM 692 C CA . ILE A 1 90 ? 6.244 10.261 13.037 1.00 91.06 90 ILE A CA 1
ATOM 693 C C . ILE A 1 90 ? 7.735 10.586 13.036 1.00 91.06 90 ILE A C 1
ATOM 695 O O . ILE A 1 90 ? 8.211 11.227 12.101 1.00 91.06 90 ILE A O 1
ATOM 699 N N . ILE A 1 91 ? 8.473 10.108 14.042 1.00 92.38 91 ILE A N 1
ATOM 700 C CA . ILE A 1 91 ? 9.916 10.342 14.168 1.00 92.38 91 ILE A CA 1
ATOM 701 C C . ILE A 1 91 ? 10.644 9.778 12.947 1.00 92.38 91 ILE A C 1
ATOM 703 O O . ILE A 1 91 ? 11.444 10.475 12.329 1.00 92.38 91 ILE A O 1
ATOM 707 N N . PHE A 1 92 ? 10.324 8.545 12.553 1.00 89.25 92 PHE A N 1
ATOM 708 C CA . PHE A 1 92 ? 10.968 7.884 11.423 1.00 89.25 92 PHE A CA 1
ATOM 709 C C . PHE A 1 92 ? 10.653 8.560 10.080 1.00 89.25 92 PHE A C 1
ATOM 711 O O . PHE A 1 92 ? 11.555 8.776 9.270 1.00 89.25 92 PHE A O 1
ATOM 718 N N . THR A 1 93 ? 9.398 8.969 9.856 1.00 86.50 93 THR A N 1
ATOM 719 C CA . THR A 1 93 ? 9.009 9.731 8.653 1.00 86.50 93 THR A CA 1
ATOM 720 C C . THR A 1 93 ? 9.686 11.096 8.621 1.00 86.50 93 THR A C 1
ATOM 722 O O . THR A 1 93 ? 10.204 11.502 7.584 1.00 86.50 93 THR A O 1
ATOM 725 N N . GLY A 1 94 ? 9.697 11.796 9.759 1.00 89.12 94 GLY A N 1
ATOM 726 C CA . GLY A 1 94 ? 10.342 13.095 9.907 1.00 89.12 94 GLY A CA 1
ATOM 727 C C . GLY A 1 94 ? 11.831 13.014 9.593 1.00 89.12 94 GLY A C 1
ATOM 728 O O . GLY A 1 94 ? 12.334 13.769 8.765 1.00 89.12 94 GLY A O 1
ATOM 729 N N . PHE A 1 95 ? 12.512 12.029 10.179 1.00 89.94 95 PHE A N 1
ATOM 730 C CA . PHE A 1 95 ? 13.919 11.745 9.923 1.00 89.94 95 PHE A CA 1
ATOM 731 C C . PHE A 1 95 ? 14.197 11.481 8.437 1.00 89.94 95 PHE A C 1
ATOM 733 O O . PHE A 1 95 ? 15.064 12.132 7.859 1.00 89.94 95 PHE A O 1
ATOM 740 N N . ARG A 1 96 ? 13.418 10.612 7.776 1.00 84.56 96 ARG A N 1
ATOM 741 C CA . ARG A 1 96 ? 13.537 10.378 6.324 1.00 84.56 96 ARG A CA 1
ATOM 742 C C . ARG A 1 96 ? 13.311 11.650 5.498 1.00 84.56 96 ARG A C 1
ATOM 744 O O . ARG A 1 96 ? 13.996 11.868 4.502 1.00 84.56 96 ARG A O 1
ATOM 751 N N . GLY A 1 97 ? 12.391 12.513 5.923 1.00 85.31 97 GLY A N 1
ATOM 752 C CA . GLY A 1 97 ? 12.184 13.827 5.320 1.00 85.31 97 GLY A CA 1
ATOM 753 C C . GLY A 1 97 ? 13.414 14.733 5.439 1.00 85.31 97 GLY A C 1
ATOM 754 O O . GLY A 1 97 ? 13.845 15.313 4.444 1.00 85.31 97 GLY A O 1
ATOM 755 N N . PHE A 1 98 ? 14.033 14.800 6.621 1.00 87.12 98 PHE A N 1
ATOM 756 C CA . PHE A 1 98 ? 15.273 15.557 6.839 1.00 87.12 98 PHE A CA 1
ATOM 757 C C . PHE A 1 98 ? 16.464 15.004 6.052 1.00 87.12 98 PHE A C 1
ATOM 759 O O . PHE A 1 98 ? 17.288 15.785 5.577 1.00 87.12 98 PHE A O 1
ATOM 766 N N . VAL A 1 99 ? 16.537 13.682 5.869 1.00 85.88 99 VAL A N 1
ATOM 767 C CA . VAL A 1 99 ? 17.546 13.040 5.013 1.00 85.88 99 VAL A CA 1
ATOM 768 C C . VAL A 1 99 ? 17.439 13.546 3.572 1.00 85.88 99 VAL A C 1
ATOM 770 O O . VAL A 1 99 ? 18.455 13.845 2.950 1.00 85.88 99 VAL A O 1
ATOM 773 N N . ILE A 1 100 ? 16.219 13.687 3.044 1.00 82.56 100 ILE A N 1
ATOM 774 C CA . ILE A 1 100 ? 15.992 14.192 1.682 1.00 82.56 100 ILE A CA 1
ATOM 775 C C . ILE A 1 100 ? 16.208 15.698 1.552 1.00 82.56 100 ILE A C 1
ATOM 777 O O . ILE A 1 100 ? 16.634 16.151 0.493 1.00 82.56 100 ILE A O 1
ATOM 781 N N . LEU A 1 101 ? 15.951 16.467 2.610 1.00 84.31 101 LEU A N 1
ATOM 782 C CA . LEU A 1 101 ? 16.261 17.900 2.661 1.00 84.31 101 LEU A CA 1
ATOM 783 C C . LEU A 1 101 ? 17.764 18.191 2.822 1.00 84.31 101 LEU A C 1
ATOM 785 O O . LEU A 1 101 ? 18.131 19.346 3.015 1.00 84.31 101 LEU A O 1
ATOM 789 N N . GLU A 1 102 ? 18.619 17.163 2.751 1.00 80.88 102 GLU A N 1
ATOM 790 C CA . GLU A 1 102 ? 20.080 17.272 2.848 1.00 80.88 102 GLU A CA 1
ATOM 791 C C . GLU A 1 102 ? 20.530 17.961 4.148 1.00 80.88 102 GLU A C 1
ATOM 793 O O . GLU A 1 102 ? 21.487 18.732 4.181 1.00 80.88 102 GLU A O 1
ATOM 798 N N . CYS A 1 103 ? 19.828 17.670 5.250 1.00 81.12 103 CYS A N 1
ATOM 799 C CA . CYS A 1 103 ? 20.187 18.173 6.570 1.00 81.12 103 CYS A CA 1
ATOM 800 C C . CYS A 1 103 ? 21.608 17.722 6.952 1.00 81.12 103 CYS A C 1
ATOM 802 O O . CYS A 1 103 ? 21.953 16.548 6.808 1.00 81.12 103 CYS A O 1
ATOM 804 N N . SER A 1 104 ? 22.414 18.642 7.490 1.00 78.44 104 SER A N 1
ATOM 805 C CA . SER A 1 104 ? 23.851 18.473 7.761 1.00 78.44 104 SER A CA 1
ATOM 806 C C . SER A 1 104 ? 24.191 17.551 8.943 1.00 78.44 104 SER A C 1
ATOM 808 O O . SER A 1 104 ? 25.269 17.660 9.518 1.00 78.44 104 SER A O 1
ATOM 810 N N . LEU A 1 105 ? 23.273 16.679 9.358 1.00 85.19 105 LEU A N 1
ATOM 811 C CA . LEU A 1 105 ? 23.493 15.732 10.447 1.00 85.19 105 LEU A CA 1
ATOM 812 C C . LEU A 1 105 ? 24.243 14.497 9.930 1.00 85.19 105 LEU A C 1
ATOM 814 O O . LEU A 1 105 ? 23.796 13.848 8.981 1.00 85.19 105 LEU A O 1
ATOM 818 N N . ASP A 1 106 ? 25.315 14.096 10.618 1.00 81.19 106 ASP A N 1
ATOM 819 C CA . ASP A 1 106 ? 26.112 12.903 10.273 1.00 81.19 106 ASP A CA 1
ATOM 820 C C . ASP A 1 106 ? 25.269 11.617 10.222 1.00 81.19 106 ASP A C 1
ATOM 822 O O . ASP A 1 106 ? 25.514 10.705 9.424 1.00 81.19 106 ASP A O 1
ATOM 826 N N . SER A 1 107 ? 24.215 11.556 11.043 1.00 82.56 107 SER A N 1
ATOM 827 C CA . SER A 1 107 ? 23.243 10.460 11.046 1.00 82.56 107 SER A CA 1
ATOM 828 C C . SER A 1 107 ? 22.438 10.386 9.747 1.00 82.56 107 SER A C 1
ATOM 830 O O . SER A 1 107 ? 22.183 9.287 9.257 1.00 82.56 107 SER A O 1
ATOM 832 N N . CYS A 1 108 ? 22.074 11.528 9.154 1.00 82.75 108 CYS A N 1
ATOM 833 C CA . CYS A 1 108 ? 21.356 11.570 7.880 1.00 82.75 108 CYS A CA 1
ATOM 834 C C . CYS A 1 108 ? 22.239 11.063 6.738 1.00 82.75 108 CYS A C 1
ATOM 836 O O . CYS A 1 108 ? 21.781 10.278 5.906 1.00 82.75 108 CYS A O 1
ATOM 838 N N . PHE A 1 109 ? 23.517 11.460 6.740 1.00 81.00 109 PHE A N 1
ATOM 839 C CA . PHE A 1 109 ? 24.505 10.984 5.777 1.00 81.00 109 PHE A CA 1
ATOM 840 C C . PHE A 1 109 ? 24.689 9.468 5.899 1.00 81.00 109 PHE A C 1
ATOM 842 O O . PHE A 1 109 ? 24.487 8.735 4.933 1.00 81.00 109 PH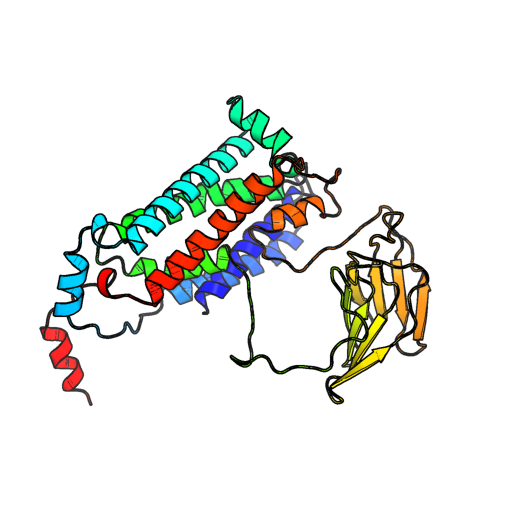E A O 1
ATOM 849 N N . SER A 1 110 ? 24.972 8.968 7.102 1.00 81.19 110 SER A N 1
ATOM 850 C CA . SER A 1 110 ? 25.155 7.530 7.344 1.00 81.19 110 SER A CA 1
ATOM 851 C C . SER A 1 110 ? 23.923 6.722 6.922 1.00 81.19 110 SER A C 1
ATOM 853 O O . SER A 1 110 ? 24.047 5.714 6.221 1.00 81.19 110 SER A O 1
ATOM 855 N N . TYR A 1 111 ? 22.725 7.223 7.242 1.00 82.56 111 TYR A N 1
ATOM 856 C CA . TYR A 1 111 ? 21.466 6.572 6.895 1.00 82.56 111 TYR A CA 1
ATOM 857 C C . TYR A 1 111 ? 21.291 6.369 5.385 1.00 82.56 111 TYR A C 1
ATOM 859 O O 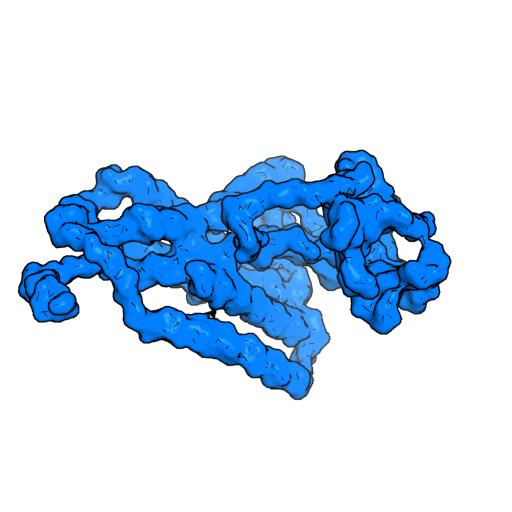. TYR A 1 111 ? 20.991 5.268 4.914 1.00 82.56 111 TYR A O 1
ATOM 867 N N . ILE A 1 112 ? 21.540 7.424 4.605 1.00 77.31 112 ILE A N 1
ATOM 868 C CA . ILE A 1 112 ? 21.363 7.385 3.155 1.00 77.31 112 ILE A CA 1
ATOM 869 C C . ILE A 1 112 ? 22.440 6.550 2.441 1.00 77.31 112 ILE A C 1
ATOM 871 O O . ILE A 1 112 ? 22.269 6.211 1.276 1.00 77.31 112 ILE A O 1
ATOM 875 N N . TYR A 1 113 ? 23.590 6.249 3.050 1.00 74.69 113 TYR A N 1
ATOM 876 C CA . TYR A 1 113 ? 24.594 5.361 2.433 1.00 74.69 113 TYR A CA 1
ATOM 877 C C . TYR A 1 113 ? 24.406 3.897 2.830 1.00 74.69 113 TYR A C 1
ATOM 879 O O . TYR A 1 113 ? 24.607 3.024 1.990 1.00 74.69 113 TYR A O 1
ATOM 887 N N . GLN A 1 114 ? 24.012 3.632 4.074 1.00 73.94 114 GLN A N 1
ATOM 888 C CA . GLN A 1 114 ? 23.988 2.275 4.622 1.00 73.94 114 GLN A CA 1
ATOM 889 C C . GLN A 1 114 ? 22.615 1.600 4.525 1.00 73.94 114 GLN A C 1
ATOM 891 O O . GLN A 1 114 ? 22.550 0.396 4.286 1.00 73.94 114 GLN A O 1
ATOM 896 N N . TYR A 1 115 ? 21.523 2.355 4.669 1.00 74.19 115 TYR A N 1
ATOM 897 C CA . TYR A 1 115 ? 20.189 1.774 4.852 1.00 74.19 115 TYR A CA 1
ATOM 898 C C . TYR A 1 115 ? 19.283 2.026 3.647 1.00 74.19 115 TYR A C 1
ATOM 900 O O . TYR A 1 115 ? 18.639 1.101 3.160 1.00 74.19 115 TYR A O 1
ATOM 908 N N . GLU A 1 116 ? 19.251 3.255 3.119 1.00 74.69 116 GLU A N 1
ATOM 909 C CA . GLU A 1 116 ? 18.320 3.627 2.039 1.00 74.69 116 GLU A CA 1
ATOM 910 C C . GLU A 1 116 ? 18.970 4.416 0.891 1.00 74.69 116 GLU A C 1
ATOM 912 O O . GLU A 1 116 ? 18.604 5.560 0.610 1.00 74.69 116 GLU A O 1
ATOM 917 N N . PRO A 1 117 ? 19.923 3.809 0.165 1.00 67.69 117 PRO A N 1
ATOM 918 C CA . PRO A 1 117 ? 20.695 4.521 -0.850 1.00 67.69 117 PRO A CA 1
ATOM 919 C C . PRO A 1 117 ? 19.923 4.870 -2.128 1.00 67.69 117 PRO A C 1
ATOM 921 O O . PRO A 1 117 ? 20.344 5.775 -2.848 1.00 67.69 117 PRO A O 1
ATOM 924 N N . TYR A 1 118 ? 18.748 4.275 -2.365 1.00 65.12 118 TYR A N 1
ATOM 925 C CA . TYR A 1 118 ? 17.852 4.666 -3.465 1.00 65.12 118 TYR A CA 1
ATOM 926 C C . TYR A 1 118 ? 17.325 6.105 -3.326 1.00 65.12 118 TYR A C 1
ATOM 928 O O . TYR A 1 118 ? 16.909 6.708 -4.309 1.00 65.12 118 TYR A O 1
ATOM 936 N N . MET A 1 119 ? 17.355 6.692 -2.126 1.00 69.50 119 MET A N 1
ATOM 937 C CA . MET A 1 119 ? 16.983 8.095 -1.919 1.00 69.50 119 MET A CA 1
ATOM 938 C C . MET A 1 119 ? 17.937 9.084 -2.606 1.00 69.50 119 MET A C 1
ATOM 940 O O . MET A 1 119 ? 17.572 10.240 -2.829 1.00 69.50 119 MET A O 1
ATOM 944 N N . LYS A 1 120 ? 19.143 8.633 -2.978 1.00 65.56 120 LYS A N 1
ATOM 945 C CA . LYS A 1 120 ? 20.087 9.399 -3.804 1.00 65.56 120 LYS A CA 1
ATOM 946 C C . LYS A 1 120 ? 19.810 9.308 -5.292 1.00 65.56 120 LYS A C 1
ATOM 948 O O . LYS A 1 120 ? 20.503 9.978 -6.054 1.00 65.56 120 LYS A O 1
ATOM 953 N N . ASP A 1 121 ? 18.862 8.475 -5.709 1.00 64.31 121 ASP A N 1
ATOM 954 C CA . ASP A 1 121 ? 18.583 8.317 -7.122 1.00 64.31 121 ASP A CA 1
ATOM 955 C C . ASP A 1 121 ? 18.248 9.679 -7.752 1.00 64.31 121 ASP A C 1
ATOM 957 O O . ASP A 1 121 ? 17.532 10.515 -7.193 1.00 64.31 121 ASP A O 1
ATOM 961 N N . SER A 1 122 ? 18.820 9.895 -8.933 1.00 55.31 122 SER A N 1
ATOM 962 C CA . SER A 1 122 ? 18.549 11.035 -9.805 1.00 55.31 122 SER A CA 1
ATOM 963 C C . SER A 1 122 ? 17.072 11.126 -10.198 1.00 55.31 122 SER A C 1
ATOM 965 O O . SER A 1 122 ? 16.564 12.210 -10.493 1.00 55.31 122 SER A O 1
ATOM 967 N N . VAL A 1 123 ? 16.357 9.997 -10.170 1.00 57.53 123 VAL A N 1
ATOM 968 C CA . VAL A 1 123 ? 14.907 9.963 -10.316 1.00 57.53 123 VAL A CA 1
ATOM 969 C C . VAL A 1 123 ? 14.299 10.639 -9.086 1.00 57.53 123 VAL A C 1
ATOM 971 O O . VAL A 1 123 ? 14.287 10.075 -8.003 1.00 57.53 123 VAL A O 1
ATOM 974 N N . GLY A 1 124 ? 13.739 11.843 -9.236 1.00 59.84 124 GLY A N 1
ATOM 975 C CA . GLY A 1 124 ? 13.165 12.614 -8.118 1.00 59.84 124 GLY A CA 1
ATOM 976 C C . GLY A 1 124 ? 11.986 11.954 -7.378 1.00 59.84 124 GLY A C 1
ATOM 977 O O . GLY A 1 124 ? 11.483 12.517 -6.411 1.00 59.84 124 GLY A O 1
ATOM 978 N N . PHE A 1 125 ? 11.541 10.768 -7.799 1.00 62.41 125 PHE A N 1
ATOM 979 C CA . PHE A 1 125 ? 10.402 10.039 -7.242 1.00 62.41 125 PHE A CA 1
ATOM 980 C C . PHE A 1 125 ? 10.539 9.732 -5.738 1.00 62.41 125 PHE A C 1
ATOM 982 O O . PHE A 1 125 ? 9.637 10.119 -4.991 1.00 62.41 125 PHE A O 1
ATOM 989 N N . PRO A 1 126 ? 11.626 9.098 -5.238 1.00 64.94 126 PRO A N 1
ATOM 990 C CA . PRO A 1 126 ? 11.725 8.766 -3.820 1.00 64.94 126 PRO A CA 1
ATOM 991 C C . PRO A 1 126 ? 11.823 10.023 -2.955 1.00 64.94 126 PRO A C 1
ATOM 993 O O . PRO A 1 126 ? 11.230 10.080 -1.882 1.00 64.94 126 PRO A O 1
ATOM 996 N N . LYS A 1 127 ? 12.504 11.061 -3.462 1.00 72.12 127 LYS A N 1
ATOM 997 C CA . LYS A 1 127 ? 12.627 12.360 -2.793 1.00 72.12 127 LYS A CA 1
ATOM 998 C C . LYS A 1 127 ? 11.265 13.033 -2.626 1.00 72.12 127 LYS A C 1
ATOM 1000 O O . LYS A 1 127 ? 10.898 13.409 -1.518 1.00 72.12 127 LYS A O 1
ATOM 1005 N N . VAL A 1 128 ? 10.488 13.127 -3.708 1.00 69.75 128 VAL A N 1
ATOM 1006 C CA . VAL A 1 128 ? 9.132 13.702 -3.678 1.00 69.75 128 VAL A CA 1
ATOM 1007 C C . VAL A 1 128 ? 8.240 12.925 -2.713 1.00 69.75 128 VAL A C 1
ATOM 1009 O O . VAL A 1 128 ? 7.526 13.541 -1.929 1.00 69.75 128 VAL A O 1
ATOM 1012 N N . MET A 1 129 ? 8.326 11.593 -2.705 1.00 71.25 129 MET A N 1
ATOM 1013 C CA . MET A 1 129 ? 7.560 10.766 -1.774 1.00 71.25 129 MET A CA 1
ATOM 1014 C C . MET A 1 129 ? 7.880 11.051 -0.310 1.00 71.25 129 MET A C 1
ATOM 1016 O O . MET A 1 129 ? 6.965 11.268 0.479 1.00 71.25 129 MET A O 1
ATOM 1020 N N . MET A 1 130 ? 9.161 11.114 0.053 1.00 76.94 130 MET A N 1
ATOM 1021 C CA . MET A 1 130 ? 9.550 11.421 1.431 1.00 76.94 130 MET A CA 1
ATOM 1022 C C . MET A 1 130 ? 9.129 12.834 1.847 1.00 76.94 130 MET A C 1
ATOM 1024 O O . MET A 1 130 ? 8.720 13.027 2.988 1.00 76.94 130 MET A O 1
ATOM 1028 N N . LEU A 1 131 ? 9.160 13.810 0.933 1.00 79.12 131 LEU A N 1
ATOM 1029 C CA . LEU A 1 131 ? 8.668 15.164 1.205 1.00 79.12 131 LEU A CA 1
ATOM 1030 C C . LEU A 1 131 ? 7.146 15.197 1.379 1.00 79.12 131 LEU A C 1
ATOM 1032 O O . LEU A 1 131 ? 6.652 15.840 2.301 1.00 79.12 131 LEU A O 1
ATOM 1036 N N . VAL A 1 132 ? 6.391 14.474 0.547 1.00 74.62 132 VAL A N 1
ATOM 1037 C CA . VAL A 1 132 ? 4.936 14.335 0.718 1.00 74.62 132 VAL A CA 1
ATOM 1038 C C . VAL A 1 132 ? 4.623 13.697 2.073 1.00 74.62 132 VAL A C 1
ATOM 1040 O O . VAL A 1 132 ? 3.765 14.187 2.808 1.00 74.62 132 VAL A O 1
ATOM 1043 N N . SER A 1 133 ? 5.346 12.643 2.452 1.00 79.00 133 SER A N 1
ATOM 1044 C CA . SER A 1 133 ? 5.189 12.023 3.765 1.00 79.00 133 SER A CA 1
ATOM 1045 C C . SER A 1 133 ? 5.549 12.984 4.906 1.00 79.00 133 SER A C 1
ATOM 1047 O O . SER A 1 133 ? 4.804 13.073 5.881 1.00 79.00 133 SER A O 1
ATOM 1049 N N . LEU A 1 134 ? 6.625 13.761 4.769 1.00 84.62 134 LEU A N 1
ATOM 1050 C CA . LEU A 1 134 ? 7.037 14.761 5.756 1.00 84.62 134 LEU A CA 1
ATOM 1051 C C . LEU A 1 134 ? 5.984 15.861 5.949 1.00 84.62 134 LEU A C 1
ATOM 1053 O O . LEU A 1 134 ? 5.645 16.185 7.081 1.00 84.62 134 LEU A O 1
ATOM 1057 N N . PHE A 1 135 ? 5.461 16.442 4.869 1.00 82.56 135 PHE A N 1
ATOM 1058 C CA . PHE A 1 135 ? 4.581 17.612 4.964 1.00 82.56 135 PHE A CA 1
ATOM 1059 C C . PHE A 1 135 ? 3.104 17.274 5.162 1.00 82.56 135 PHE A C 1
ATOM 1061 O O . PHE A 1 135 ? 2.369 18.108 5.684 1.00 82.56 135 PHE A O 1
ATOM 1068 N N . TYR A 1 136 ? 2.654 16.078 4.773 1.00 78.44 136 TYR A N 1
ATOM 1069 C CA . TYR A 1 136 ? 1.230 15.723 4.816 1.00 78.44 136 TYR A CA 1
ATOM 1070 C C . TYR A 1 136 ? 0.930 14.522 5.711 1.00 78.44 136 TYR A C 1
ATOM 1072 O O . TYR A 1 136 ? -0.060 14.541 6.441 1.00 78.44 136 TYR A O 1
ATOM 1080 N N . VAL A 1 137 ? 1.779 13.489 5.707 1.00 82.06 137 VAL A N 1
ATOM 1081 C CA . VAL A 1 137 ? 1.544 12.297 6.537 1.00 82.06 137 VAL A CA 1
ATOM 1082 C C . VAL A 1 137 ? 1.923 12.562 7.993 1.00 82.06 137 VAL A C 1
ATOM 1084 O O . VAL A 1 137 ? 1.163 12.180 8.875 1.00 82.06 137 VAL A O 1
ATOM 1087 N N . VAL A 1 138 ? 3.023 13.269 8.274 1.00 87.19 138 VAL A N 1
ATOM 1088 C CA . VAL A 1 138 ? 3.413 13.595 9.661 1.00 87.19 138 VAL A CA 1
ATOM 1089 C C . VAL A 1 138 ? 2.342 14.415 10.393 1.00 87.19 138 VAL A C 1
ATOM 1091 O O . VAL A 1 138 ? 1.924 13.968 11.461 1.00 87.19 138 VAL A O 1
ATOM 1094 N N . PRO A 1 139 ? 1.817 15.541 9.862 1.00 89.44 139 PRO A N 1
ATOM 1095 C CA . PRO A 1 139 ? 0.742 16.268 10.542 1.00 89.44 139 PRO A CA 1
ATOM 1096 C C . PRO A 1 139 ? -0.513 15.417 10.761 1.00 89.44 139 PRO A C 1
ATOM 1098 O O . PRO A 1 139 ? -1.144 15.511 11.812 1.00 89.44 139 PRO A O 1
ATOM 1101 N N . LEU A 1 140 ? -0.850 14.548 9.804 1.00 86.38 140 LEU A N 1
ATOM 1102 C CA . LEU A 1 140 ? -1.996 13.648 9.913 1.00 86.38 140 LEU A CA 1
ATOM 1103 C C . LEU A 1 140 ? -1.794 12.571 10.991 1.00 86.38 140 LEU A C 1
ATOM 1105 O O . LEU A 1 140 ? -2.718 12.285 11.752 1.00 86.38 140 LEU A O 1
ATOM 1109 N N . LEU A 1 141 ? -0.594 11.997 11.098 1.00 88.88 141 LEU A N 1
ATOM 1110 C CA . LEU A 1 141 ? -0.240 11.057 12.165 1.00 88.88 141 LEU A CA 1
ATOM 1111 C C . LEU A 1 141 ? -0.264 11.744 13.536 1.00 88.88 141 LEU A C 1
ATOM 1113 O O . LEU A 1 141 ? -0.782 11.171 14.492 1.00 88.88 141 LEU A O 1
ATOM 1117 N N . THR A 1 142 ? 0.223 12.984 13.632 1.00 91.50 142 THR A N 1
ATOM 1118 C CA . THR A 1 142 ? 0.142 13.792 14.860 1.00 91.50 142 THR A CA 1
ATOM 1119 C C . THR A 1 142 ? -1.310 14.071 15.244 1.00 91.50 142 THR A C 1
ATOM 1121 O O . THR A 1 142 ? -1.674 13.931 16.412 1.00 91.50 142 THR A O 1
ATOM 1124 N N . ALA A 1 143 ? -2.172 14.384 14.271 1.00 91.44 143 ALA A N 1
ATOM 1125 C CA . ALA A 1 143 ? -3.605 14.501 14.510 1.00 91.44 143 ALA A CA 1
ATOM 1126 C C . ALA A 1 143 ? -4.186 13.174 15.025 1.00 91.44 143 ALA A C 1
ATOM 1128 O O . ALA A 1 143 ? -4.939 13.180 15.993 1.00 91.44 143 ALA A O 1
ATOM 1129 N N . CYS A 1 144 ? -3.800 12.027 14.456 1.00 91.44 144 CYS A N 1
ATOM 1130 C CA . CYS A 1 144 ? -4.242 10.711 14.934 1.00 91.44 144 CYS A CA 1
ATOM 1131 C C . CYS A 1 144 ? -3.809 10.422 16.382 1.00 91.44 144 CYS A C 1
ATOM 1133 O O . CYS A 1 144 ? -4.602 9.887 17.154 1.00 91.44 144 CYS A O 1
ATOM 1135 N N . VAL A 1 145 ? -2.591 10.813 16.779 1.00 93.19 145 VAL A N 1
ATOM 1136 C CA . VAL A 1 145 ? -2.141 10.744 18.183 1.00 93.19 145 VAL A CA 1
ATOM 1137 C C . VAL A 1 145 ? -3.041 11.598 19.076 1.00 93.19 145 VAL A C 1
ATOM 1139 O O . VAL A 1 145 ? -3.505 11.130 20.116 1.00 93.19 145 VAL A O 1
ATOM 1142 N N . TYR A 1 146 ? -3.352 12.821 18.642 1.00 92.69 146 TYR A N 1
ATOM 1143 C CA . TYR A 1 146 ? -4.305 13.679 19.342 1.00 92.69 146 TYR A CA 1
ATOM 1144 C C . TYR A 1 146 ? -5.691 13.022 19.454 1.00 92.69 146 TYR A C 1
ATOM 1146 O O . TYR A 1 146 ? -6.280 13.033 20.528 1.00 92.69 146 TYR A O 1
ATOM 1154 N N . GLY A 1 147 ? -6.187 12.371 18.400 1.00 88.56 147 GLY A N 1
ATOM 1155 C CA . GLY A 1 147 ? -7.484 11.690 18.410 1.00 88.56 147 GLY A CA 1
ATOM 1156 C C . GLY A 1 147 ? -7.558 10.452 19.316 1.00 88.56 147 GLY A C 1
ATOM 1157 O O . GLY A 1 147 ? -8.633 10.140 19.821 1.00 88.56 147 GLY A O 1
ATOM 1158 N N . LEU A 1 148 ? -6.437 9.773 19.586 1.00 90.56 148 LEU A N 1
ATOM 1159 C CA . LEU A 1 148 ? -6.368 8.704 20.597 1.00 90.56 148 LEU A CA 1
ATOM 1160 C C . LEU A 1 148 ? -6.377 9.251 22.033 1.00 90.56 148 LEU A C 1
ATOM 1162 O O . LEU A 1 148 ? -6.860 8.585 22.958 1.00 90.56 148 LEU A O 1
ATOM 1166 N N . TYR A 1 149 ? -5.853 10.464 22.219 1.00 89.31 149 TYR A N 1
ATOM 1167 C CA . TYR A 1 149 ? -5.810 11.147 23.508 1.00 89.31 149 TYR A CA 1
ATOM 1168 C C . TYR A 1 149 ? -7.132 11.856 23.835 1.00 89.31 149 TYR A C 1
ATOM 1170 O O . TYR A 1 149 ? -7.608 11.780 24.967 1.00 89.31 149 TYR A O 1
ATOM 1178 N N . THR A 1 150 ? -7.746 12.512 22.849 1.00 88.44 150 THR A N 1
ATOM 1179 C CA . THR A 1 150 ? -8.943 13.340 23.017 1.00 88.44 150 THR A CA 1
ATOM 1180 C C . THR A 1 150 ? -10.203 12.615 22.524 1.00 88.44 150 THR A C 1
ATOM 1182 O O . THR A 1 150 ? -10.291 12.274 21.342 1.00 88.44 150 THR A O 1
ATOM 1185 N N . PRO A 1 151 ? -11.209 12.399 23.393 1.00 87.88 151 PRO A N 1
ATOM 1186 C CA . PRO A 1 151 ? -12.453 11.731 23.014 1.00 87.88 151 PRO A CA 1
ATOM 1187 C C . PRO A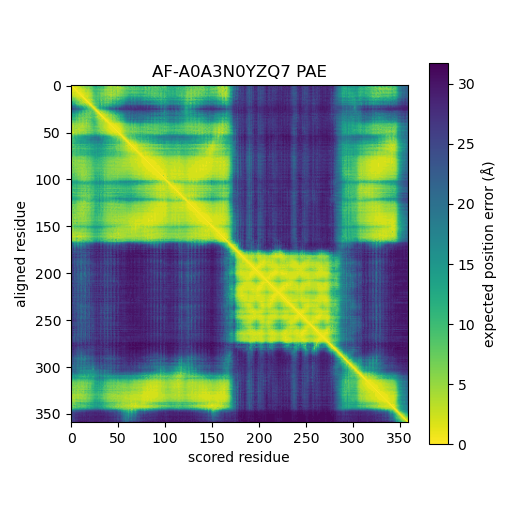 1 151 ? -13.311 12.568 22.052 1.00 87.88 151 PRO A C 1
ATOM 1189 O O . PRO A 1 151 ? -13.157 13.784 21.943 1.00 87.88 151 PRO A O 1
ATOM 1192 N N . GLY A 1 152 ? -14.248 11.918 21.354 1.00 83.56 152 GLY A N 1
ATOM 1193 C CA . GLY A 1 152 ? -15.195 12.596 20.451 1.00 83.56 152 GLY A CA 1
ATOM 1194 C C . GLY A 1 152 ? -14.635 12.971 19.067 1.00 83.56 152 GLY A C 1
ATOM 1195 O O . GLY A 1 152 ? -15.295 13.677 18.293 1.00 83.56 152 GLY A O 1
ATOM 1196 N N . CYS A 1 153 ? -13.435 12.490 18.724 1.00 87.50 153 CYS A N 1
ATOM 1197 C CA . CYS A 1 153 ? -12.776 12.712 17.432 1.00 87.50 153 CYS A CA 1
ATOM 1198 C C . CYS A 1 153 ? -13.373 11.865 16.289 1.00 87.50 153 CYS A C 1
ATOM 1200 O O . CYS A 1 153 ? -12.709 11.017 15.700 1.00 87.50 153 CYS A O 1
ATOM 1202 N N . THR A 1 154 ? -14.631 12.127 15.928 1.00 85.19 154 THR A N 1
ATOM 1203 C CA . THR A 1 154 ? -15.360 11.391 14.867 1.00 85.19 154 THR A CA 1
ATOM 1204 C C . THR A 1 154 ? -14.671 11.373 13.496 1.00 85.19 154 THR A C 1
ATOM 1206 O O . THR A 1 154 ? -14.828 10.412 12.744 1.00 85.19 154 THR A O 1
ATOM 1209 N N . TRP A 1 155 ? -13.872 12.395 13.173 1.00 84.25 155 TRP A N 1
ATOM 1210 C CA . TRP A 1 155 ? -13.101 12.473 11.927 1.00 84.25 155 TRP A CA 1
ATOM 1211 C C . TRP A 1 155 ? -12.061 11.342 11.812 1.00 84.25 155 TRP A C 1
ATOM 1213 O O . TRP A 1 155 ? -11.702 10.937 10.705 1.00 84.25 155 TRP A O 1
ATOM 1223 N N . MET A 1 156 ? -11.610 10.783 12.938 1.00 86.25 156 MET A N 1
ATOM 1224 C CA . MET A 1 156 ? -10.560 9.767 12.974 1.00 86.25 156 MET A CA 1
ATOM 1225 C C . MET A 1 156 ? -10.971 8.478 12.257 1.00 86.25 156 MET A C 1
ATOM 1227 O O . MET A 1 156 ? -10.144 7.826 11.628 1.00 86.25 156 MET A O 1
ATOM 1231 N N . LEU A 1 157 ? -12.262 8.155 12.253 1.00 83.44 157 LEU A N 1
ATOM 1232 C CA . LEU A 1 157 ? -12.811 6.985 11.569 1.00 83.44 157 LEU A CA 1
ATOM 1233 C C . LEU A 1 157 ? -12.542 7.003 10.051 1.00 83.44 157 LEU A C 1
ATOM 1235 O O . LEU A 1 157 ? -12.231 5.969 9.467 1.00 83.44 157 LEU A O 1
ATOM 1239 N N . ASP A 1 158 ? -12.644 8.166 9.401 1.00 82.19 158 ASP A N 1
ATOM 1240 C CA . ASP A 1 158 ? -12.472 8.278 7.943 1.00 82.19 158 ASP A CA 1
ATOM 1241 C C . ASP A 1 158 ? -11.021 8.503 7.548 1.00 82.19 158 ASP A C 1
ATOM 1243 O O . ASP A 1 158 ? -10.524 7.893 6.599 1.00 82.19 158 ASP A O 1
ATOM 1247 N N . TRP A 1 159 ? -10.326 9.348 8.306 1.00 81.38 159 TRP A N 1
ATOM 1248 C CA . TRP A 1 159 ? -8.932 9.675 8.044 1.00 81.38 159 TRP A CA 1
ATOM 1249 C C . TRP A 1 159 ? -8.000 8.485 8.265 1.00 81.38 159 TRP A C 1
ATOM 1251 O O . TRP A 1 159 ? -7.050 8.319 7.503 1.00 81.38 159 TRP A O 1
ATOM 1261 N N . THR A 1 160 ? -8.293 7.608 9.229 1.00 82.50 160 THR A N 1
ATOM 1262 C CA . THR A 1 160 ? -7.505 6.382 9.435 1.00 82.50 160 THR A CA 1
ATOM 1263 C C . THR A 1 160 ? -7.719 5.370 8.316 1.00 82.50 160 THR A C 1
ATOM 1265 O O . THR A 1 160 ? -6.752 4.771 7.859 1.00 82.50 160 THR A O 1
ATOM 1268 N N . LEU A 1 161 ? -8.941 5.235 7.789 1.00 75.25 161 LEU A N 1
ATOM 1269 C CA . LEU A 1 161 ? -9.219 4.403 6.612 1.00 75.25 161 LEU A CA 1
ATOM 1270 C C . LEU A 1 161 ? -8.556 4.953 5.343 1.00 75.25 161 LEU A C 1
ATOM 1272 O O . LEU A 1 161 ? -8.001 4.186 4.555 1.00 75.25 161 LEU A O 1
ATOM 1276 N N . PHE A 1 162 ? -8.601 6.271 5.148 1.00 73.31 162 PHE A N 1
ATOM 1277 C CA . PHE A 1 162 ? -7.930 6.942 4.036 1.00 73.31 162 PHE A CA 1
ATOM 1278 C C . PHE A 1 162 ? -6.409 6.749 4.107 1.00 73.31 162 PHE A C 1
ATOM 1280 O O . PHE A 1 162 ? -5.786 6.355 3.121 1.00 73.31 162 PHE A O 1
ATOM 1287 N N . LEU A 1 163 ? -5.819 6.946 5.290 1.00 72.62 163 LEU A N 1
ATOM 1288 C CA . LEU A 1 163 ? -4.391 6.757 5.533 1.00 72.62 163 LEU A CA 1
ATOM 1289 C C . LEU A 1 163 ? -3.970 5.285 5.399 1.00 72.62 163 LEU A C 1
ATOM 1291 O O . LEU A 1 163 ? -2.948 4.997 4.785 1.00 72.62 163 LEU A O 1
ATOM 1295 N N . ALA A 1 164 ? -4.769 4.342 5.900 1.00 70.06 164 ALA A N 1
ATOM 1296 C CA . ALA A 1 164 ? -4.508 2.914 5.739 1.00 70.06 164 ALA A CA 1
ATOM 1297 C C . ALA A 1 164 ? -4.534 2.490 4.264 1.00 70.06 164 ALA A C 1
ATOM 1299 O O . ALA A 1 164 ? -3.673 1.723 3.849 1.00 70.06 164 ALA A O 1
ATOM 1300 N N . GLY A 1 165 ? -5.458 3.021 3.454 1.00 60.94 165 GLY A N 1
ATOM 1301 C CA . GLY A 1 165 ? -5.493 2.765 2.008 1.00 60.94 165 GLY A CA 1
ATOM 1302 C C . GLY A 1 165 ? -4.362 3.430 1.225 1.00 60.94 165 GLY A C 1
ATOM 1303 O O . GLY A 1 165 ? -3.914 2.897 0.207 1.00 60.94 165 GLY A O 1
ATOM 1304 N N . ALA A 1 166 ? -3.868 4.569 1.717 1.00 62.78 166 ALA A N 1
ATOM 1305 C CA . ALA A 1 166 ? -2.657 5.185 1.201 1.00 62.78 166 ALA A CA 1
ATOM 1306 C C . ALA A 1 166 ? -1.409 4.344 1.518 1.00 62.78 166 ALA A C 1
ATOM 1308 O O . ALA A 1 166 ? -0.511 4.334 0.692 1.00 62.78 166 ALA A O 1
ATOM 1309 N N . VAL A 1 167 ? -1.357 3.641 2.664 1.00 55.56 167 VAL A N 1
ATOM 1310 C CA . VAL A 1 167 ? -0.152 2.951 3.179 1.00 55.56 167 VAL A CA 1
ATOM 1311 C C . VAL A 1 167 ? -0.114 1.440 2.899 1.00 55.56 167 VAL A C 1
ATOM 1313 O O . VAL A 1 167 ? 0.973 0.888 2.704 1.00 55.56 167 VAL A O 1
ATOM 1316 N N . ALA A 1 168 ? -1.255 0.761 2.837 1.00 46.34 168 ALA A N 1
ATOM 1317 C CA . ALA A 1 168 ? -1.343 -0.684 2.677 1.00 46.34 168 ALA A CA 1
ATOM 1318 C C . ALA A 1 168 ? -2.272 -1.055 1.521 1.00 46.34 168 ALA A C 1
ATOM 1320 O O . ALA A 1 168 ? -3.397 -0.572 1.409 1.00 46.34 168 ALA A O 1
ATOM 1321 N N . GLN A 1 169 ? -1.797 -1.960 0.669 1.00 39.44 169 GLN A N 1
ATOM 1322 C CA . GLN A 1 169 ? -2.583 -2.503 -0.427 1.00 39.44 169 GLN A CA 1
ATOM 1323 C C . GLN A 1 169 ? -2.750 -4.002 -0.263 1.00 39.44 169 GLN A C 1
ATOM 1325 O O . GLN A 1 169 ? -1.777 -4.751 -0.211 1.00 39.44 169 GLN A O 1
ATOM 1330 N N . ARG A 1 170 ? -4.009 -4.423 -0.256 1.00 31.14 170 ARG A N 1
ATOM 1331 C CA . ARG A 1 170 ? -4.461 -5.759 -0.626 1.00 31.14 170 ARG A CA 1
ATOM 1332 C C . ARG A 1 170 ? -5.874 -5.586 -1.165 1.00 31.14 170 ARG A C 1
ATOM 1334 O O . ARG A 1 170 ? -6.697 -4.969 -0.495 1.00 31.14 170 ARG A O 1
ATOM 1341 N N . TYR A 1 171 ? -6.147 -6.100 -2.357 1.00 29.16 171 TYR A N 1
ATOM 1342 C CA . TYR A 1 171 ? -7.497 -6.113 -2.906 1.00 29.16 171 TYR A CA 1
ATOM 1343 C C . TYR A 1 171 ? -7.929 -7.537 -3.221 1.00 29.16 171 TYR A C 1
ATOM 1345 O O . TYR A 1 171 ? -7.230 -8.242 -3.942 1.00 29.16 171 TYR A O 1
ATOM 1353 N N . ASP A 1 172 ? -9.089 -7.911 -2.688 1.00 27.22 172 ASP A N 1
ATOM 1354 C CA . ASP A 1 172 ? -9.889 -9.045 -3.138 1.00 27.22 172 ASP A CA 1
ATOM 1355 C C . ASP A 1 172 ? -11.341 -8.556 -3.346 1.00 27.22 172 ASP A C 1
ATOM 1357 O O . ASP A 1 172 ? -12.027 -8.245 -2.369 1.00 27.22 172 ASP A O 1
ATOM 1361 N N . PRO A 1 173 ? -11.787 -8.353 -4.600 1.00 31.38 173 PRO A N 1
ATOM 1362 C CA . PRO A 1 173 ? -13.083 -7.737 -4.881 1.00 31.38 173 PRO A CA 1
ATOM 1363 C C . PRO A 1 173 ? -14.340 -8.569 -4.699 1.00 31.38 173 PRO A C 1
ATOM 1365 O O . PRO A 1 173 ? -15.408 -7.962 -4.683 1.00 31.38 173 PRO A O 1
ATOM 1368 N N . SER A 1 174 ? -14.281 -9.901 -4.758 1.00 30.27 174 SER A N 1
ATOM 1369 C CA . SER A 1 174 ? -15.422 -10.609 -5.374 1.00 30.27 174 SER A CA 1
ATOM 1370 C C . SER A 1 174 ? -16.097 -11.714 -4.571 1.00 30.27 174 SER A C 1
ATOM 1372 O O . SER A 1 174 ? -17.135 -12.180 -5.031 1.00 30.27 174 SER A O 1
ATOM 1374 N N . LYS A 1 175 ? -15.603 -12.130 -3.395 1.00 33.88 175 LYS A N 1
ATOM 1375 C CA . LYS A 1 175 ? -16.171 -13.333 -2.747 1.00 33.88 175 LYS A CA 1
ATOM 1376 C C . LYS A 1 175 ? -16.232 -13.392 -1.224 1.00 33.88 175 LYS A C 1
ATOM 1378 O O . LYS A 1 175 ? -16.940 -14.251 -0.712 1.00 33.88 175 LYS A O 1
ATOM 1383 N N . ASP A 1 176 ? -15.450 -12.597 -0.499 1.00 36.44 176 ASP A N 1
ATOM 1384 C CA . ASP A 1 176 ? -15.107 -12.912 0.905 1.00 36.44 176 ASP A CA 1
ATOM 1385 C C . ASP A 1 176 ? -14.772 -14.412 1.133 1.00 36.44 176 ASP A C 1
ATOM 1387 O O . ASP A 1 176 ? -14.999 -14.987 2.192 1.00 36.44 176 ASP A O 1
ATOM 1391 N N . SER A 1 177 ? -14.274 -15.084 0.090 1.00 29.98 177 SER A N 1
ATOM 1392 C CA . SER A 1 177 ? -13.876 -16.489 0.088 1.00 29.98 177 SER A CA 1
ATOM 1393 C C . SER A 1 177 ? -12.989 -16.763 -1.131 1.00 29.98 177 SER A C 1
ATOM 1395 O O . SER A 1 177 ? -13.273 -16.342 -2.251 1.00 29.98 177 SER A O 1
ATOM 1397 N N . TRP A 1 178 ? -11.859 -17.432 -0.909 1.00 37.44 178 TRP A N 1
ATOM 1398 C CA . TRP A 1 178 ? -10.947 -17.823 -1.981 1.00 37.44 178 TRP A CA 1
ATOM 1399 C C . TRP A 1 178 ? -11.406 -19.164 -2.543 1.00 37.44 178 TRP A C 1
ATOM 1401 O O . TRP A 1 178 ? -11.232 -20.189 -1.888 1.00 37.44 178 TRP A O 1
ATOM 1411 N N . ASP A 1 179 ? -11.957 -19.163 -3.755 1.00 36.53 179 ASP A N 1
ATOM 1412 C CA . ASP A 1 179 ? -12.157 -20.410 -4.491 1.00 36.53 179 ASP A CA 1
ATOM 1413 C C . ASP A 1 179 ? -10.880 -20.757 -5.247 1.00 36.53 179 ASP A C 1
ATOM 1415 O O . ASP A 1 179 ? -10.308 -19.930 -5.963 1.00 36.53 179 ASP A O 1
ATOM 1419 N N . MET A 1 180 ? -10.434 -21.998 -5.084 1.00 39.16 180 MET A N 1
ATOM 1420 C CA . MET A 1 180 ? -9.253 -22.502 -5.767 1.00 39.16 180 MET A CA 1
ATOM 1421 C C . MET A 1 180 ? -9.543 -22.623 -7.266 1.00 39.16 180 MET A C 1
ATOM 1423 O O . MET A 1 180 ? -10.395 -23.404 -7.686 1.00 39.16 180 MET A O 1
ATOM 1427 N N . VAL A 1 181 ? -8.811 -21.864 -8.078 1.00 56.31 181 VAL A N 1
ATOM 1428 C CA . VAL A 1 181 ? -8.681 -22.135 -9.516 1.00 56.31 181 VAL A CA 1
ATOM 1429 C C . VAL A 1 181 ? -7.645 -23.233 -9.730 1.00 56.31 181 VAL A C 1
ATOM 1431 O O . VAL A 1 181 ? -6.829 -23.499 -8.839 1.00 56.31 181 VAL A O 1
ATOM 1434 N N . ALA A 1 182 ? -7.668 -23.879 -10.897 1.00 63.41 182 ALA A N 1
ATOM 1435 C CA . ALA A 1 182 ? -6.665 -24.883 -11.219 1.00 63.41 182 ALA A CA 1
ATOM 1436 C C . ALA A 1 182 ? -5.256 -24.303 -11.011 1.00 63.41 182 ALA A C 1
ATOM 1438 O O . ALA A 1 182 ? -4.989 -23.167 -11.422 1.00 63.41 182 ALA A O 1
ATOM 1439 N N . PRO A 1 183 ? -4.359 -25.038 -10.335 1.00 62.69 183 PRO A N 1
ATOM 1440 C CA . PRO A 1 183 ? -3.001 -24.574 -10.133 1.00 62.69 183 PRO A CA 1
ATOM 1441 C C . PRO A 1 183 ? -2.259 -24.550 -11.474 1.00 62.69 183 PRO A C 1
ATOM 1443 O O . PRO A 1 183 ? -2.469 -25.416 -12.324 1.00 62.69 183 PRO A O 1
ATOM 1446 N N . MET A 1 184 ? -1.374 -23.567 -11.638 1.00 75.25 184 MET A N 1
ATOM 1447 C CA . MET A 1 184 ? -0.354 -23.597 -12.691 1.00 75.25 184 MET A CA 1
ATOM 1448 C C . MET A 1 184 ? 0.528 -24.840 -12.519 1.00 75.25 184 MET A C 1
ATOM 1450 O O . MET A 1 184 ? 0.700 -25.331 -11.397 1.00 75.25 184 MET A O 1
ATOM 1454 N N . ALA A 1 185 ? 1.118 -25.316 -13.613 1.00 76.94 185 ALA A N 1
ATOM 1455 C CA . ALA A 1 185 ? 2.054 -26.436 -13.581 1.00 76.94 185 ALA A CA 1
ATOM 1456 C C . ALA A 1 185 ? 3.289 -26.107 -12.726 1.00 76.94 185 ALA A C 1
ATOM 1458 O O . ALA A 1 185 ? 3.734 -26.930 -11.926 1.00 76.94 185 ALA A O 1
ATOM 1459 N N . ASP A 1 186 ? 3.787 -24.873 -12.841 1.00 74.88 186 ASP A N 1
ATOM 1460 C CA . ASP A 1 186 ? 4.861 -24.342 -12.007 1.00 74.88 186 ASP A CA 1
ATOM 1461 C C . ASP A 1 186 ? 4.353 -23.245 -11.069 1.00 74.88 186 ASP A C 1
ATOM 1463 O O . ASP A 1 186 ? 3.560 -22.376 -11.435 1.00 74.88 186 ASP A O 1
ATOM 1467 N N . LYS A 1 187 ? 4.887 -23.216 -9.844 1.00 74.19 187 LYS A N 1
ATOM 1468 C CA . LYS A 1 187 ? 4.766 -22.039 -8.971 1.00 74.19 187 LYS A CA 1
ATOM 1469 C C . LYS A 1 187 ? 5.638 -20.928 -9.551 1.00 74.19 187 LYS A C 1
ATOM 1471 O O . LYS A 1 187 ? 6.745 -21.202 -9.997 1.00 74.19 187 LYS A O 1
ATOM 1476 N N . ARG A 1 188 ? 5.179 -19.674 -9.543 1.00 78.06 188 ARG A N 1
ATOM 1477 C CA . ARG A 1 188 ? 5.904 -18.565 -10.189 1.00 78.06 188 ARG A CA 1
ATOM 1478 C C . ARG A 1 188 ? 5.881 -17.305 -9.331 1.00 78.06 188 ARG A C 1
ATOM 1480 O O . ARG A 1 188 ? 4.838 -16.925 -8.812 1.00 78.06 188 ARG A O 1
ATOM 1487 N N . ILE A 1 189 ? 7.021 -16.625 -9.236 1.00 63.94 189 ILE A N 1
ATOM 1488 C CA . ILE A 1 189 ? 7.146 -15.230 -8.781 1.00 63.94 189 ILE A CA 1
ATOM 1489 C C . ILE A 1 189 ? 7.806 -14.388 -9.878 1.00 63.94 189 ILE A C 1
ATOM 1491 O O . ILE A 1 189 ? 8.561 -14.924 -10.688 1.00 63.94 189 ILE A O 1
ATOM 1495 N N . ASN A 1 190 ? 7.559 -13.076 -9.904 1.00 68.94 190 ASN A N 1
ATOM 1496 C CA . ASN A 1 190 ? 8.149 -12.148 -10.886 1.00 68.94 190 ASN A CA 1
ATOM 1497 C C . ASN A 1 190 ? 7.932 -12.572 -12.359 1.00 68.94 190 ASN A C 1
ATOM 1499 O O . ASN A 1 190 ? 8.834 -12.428 -13.188 1.00 68.94 190 ASN A O 1
ATOM 1503 N N . PHE A 1 191 ? 6.767 -13.140 -12.672 1.00 77.31 191 PHE A N 1
ATOM 1504 C CA . PHE A 1 191 ? 6.354 -13.515 -14.028 1.00 77.31 191 PHE A CA 1
ATOM 1505 C C . PHE A 1 191 ? 5.602 -12.363 -14.708 1.00 77.31 191 PHE A C 1
ATOM 1507 O O . PHE A 1 191 ? 5.038 -11.501 -14.036 1.00 77.31 191 PHE A O 1
ATOM 1514 N N . GLY A 1 192 ? 5.595 -12.352 -16.040 1.00 75.81 192 GLY A N 1
ATOM 1515 C CA . GLY A 1 192 ? 4.739 -11.462 -16.822 1.00 75.81 192 GLY A CA 1
ATOM 1516 C C . GLY A 1 192 ? 3.323 -12.026 -16.932 1.00 75.81 192 GLY A C 1
ATOM 1517 O O . GLY A 1 192 ? 3.143 -13.241 -16.975 1.00 75.81 192 GLY A O 1
ATOM 1518 N N . VAL A 1 193 ? 2.323 -11.150 -17.009 1.00 81.56 193 VAL A N 1
ATOM 1519 C CA . VAL A 1 193 ? 0.919 -11.507 -17.257 1.00 81.56 193 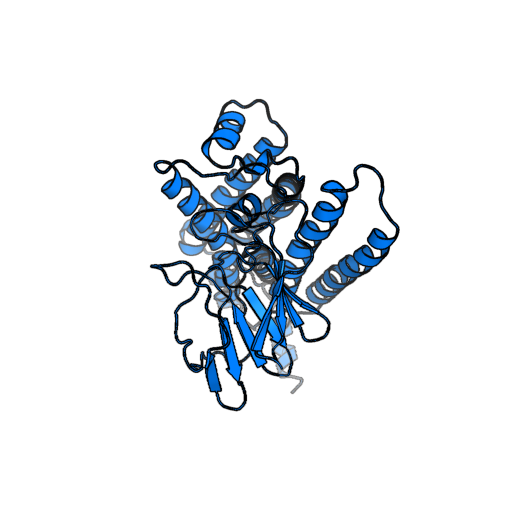VAL A CA 1
ATOM 1520 C C . VAL A 1 193 ? 0.367 -10.706 -18.431 1.00 81.56 193 VAL A C 1
ATOM 1522 O O . VAL A 1 193 ? 0.634 -9.509 -18.558 1.00 81.56 193 VAL A O 1
ATOM 1525 N N . GLY A 1 194 ? -0.428 -11.348 -19.280 1.00 79.19 194 GLY A N 1
ATOM 1526 C CA . GLY A 1 194 ? -1.195 -10.680 -20.327 1.00 79.19 194 GLY A CA 1
ATOM 1527 C C . GLY A 1 194 ? -2.541 -11.356 -20.538 1.00 79.19 194 GLY A C 1
ATOM 1528 O O . GLY A 1 194 ? -2.639 -12.575 -20.460 1.00 79.19 194 GLY A O 1
ATOM 1529 N N . VAL A 1 195 ? -3.581 -10.571 -20.801 1.00 80.19 195 VAL A N 1
ATOM 1530 C CA . VAL A 1 195 ? -4.907 -11.096 -21.147 1.00 80.19 195 VAL A CA 1
ATOM 1531 C C . VAL A 1 195 ? -5.141 -10.841 -22.626 1.00 80.19 195 VAL A C 1
ATOM 1533 O O . VAL A 1 195 ? -5.122 -9.691 -23.061 1.00 80.19 195 VAL A O 1
ATOM 1536 N N . MET A 1 196 ? -5.333 -11.906 -23.400 1.00 83.38 196 MET A N 1
ATOM 1537 C CA . MET A 1 196 ? -5.593 -11.813 -24.837 1.00 83.38 196 MET A CA 1
ATOM 1538 C C . MET A 1 196 ? -6.447 -12.980 -25.317 1.00 83.38 196 MET A C 1
ATOM 1540 O O . MET A 1 196 ? -6.357 -14.083 -24.781 1.00 83.38 196 MET A O 1
ATOM 1544 N N . LEU A 1 197 ? -7.291 -12.724 -26.321 1.00 80.50 197 LEU A N 1
ATOM 1545 C CA . LEU A 1 197 ? -8.196 -13.718 -26.915 1.00 80.50 197 LEU A CA 1
ATOM 1546 C C . LEU A 1 197 ? -9.090 -14.452 -25.890 1.00 80.50 197 LEU A C 1
ATOM 1548 O O . LEU A 1 197 ? -9.451 -15.601 -26.103 1.00 80.50 197 LEU A O 1
ATOM 1552 N N . GLY A 1 198 ? -9.434 -13.804 -24.770 1.00 75.44 198 GLY A N 1
ATOM 1553 C CA . GLY A 1 198 ? -10.254 -14.398 -23.703 1.00 75.44 198 GLY A CA 1
ATOM 1554 C C . GLY A 1 198 ? -9.493 -15.280 -22.704 1.00 75.44 198 GLY A C 1
ATOM 1555 O O . GLY A 1 198 ? -10.101 -15.790 -21.768 1.00 75.44 198 GLY A O 1
ATOM 1556 N N . PHE A 1 199 ? -8.174 -15.414 -22.848 1.00 81.69 199 PHE A N 1
ATOM 1557 C CA . PHE A 1 199 ? -7.334 -16.223 -21.969 1.00 81.69 199 PHE A CA 1
ATOM 1558 C C . PHE A 1 199 ? -6.366 -15.372 -21.143 1.00 81.69 199 PHE A C 1
ATOM 1560 O O . PHE A 1 199 ? -5.970 -14.277 -21.556 1.00 81.69 199 PHE A O 1
ATOM 1567 N N . ILE A 1 200 ? -5.929 -15.904 -19.999 1.00 83.00 200 ILE A N 1
ATOM 1568 C CA . ILE A 1 200 ? -4.851 -15.308 -19.195 1.00 83.00 200 ILE A CA 1
ATOM 1569 C C . ILE A 1 200 ? -3.552 -16.031 -19.524 1.00 83.00 200 ILE A C 1
ATOM 1571 O O . ILE A 1 200 ? -3.459 -17.238 -19.351 1.00 83.00 200 ILE A O 1
ATOM 1575 N N . PHE A 1 201 ? -2.535 -15.302 -19.954 1.00 85.12 201 PHE A N 1
ATOM 1576 C CA . PHE A 1 201 ? -1.199 -15.830 -20.192 1.00 85.12 201 PHE A CA 1
ATOM 1577 C C . PHE A 1 201 ? -0.268 -15.412 -19.064 1.00 85.12 201 PHE A C 1
ATOM 1579 O O . PHE A 1 201 ? -0.219 -14.235 -18.702 1.00 85.12 201 PHE A O 1
ATOM 1586 N N . VAL A 1 202 ? 0.498 -16.366 -18.546 1.00 87.94 202 VAL A N 1
ATOM 1587 C CA . VAL A 1 202 ? 1.584 -16.142 -17.588 1.00 87.94 202 VAL A CA 1
ATOM 1588 C C . VAL A 1 202 ? 2.893 -16.561 -18.228 1.00 87.94 202 VAL A C 1
ATOM 1590 O O . VAL A 1 202 ? 2.981 -17.642 -18.799 1.00 87.94 202 VAL A O 1
ATOM 1593 N N . VAL A 1 203 ? 3.914 -15.713 -18.160 1.00 89.12 203 VAL A N 1
ATOM 1594 C CA . VAL A 1 203 ? 5.172 -15.928 -18.880 1.00 89.12 203 VAL A CA 1
ATOM 1595 C C . VAL A 1 203 ? 6.384 -15.745 -17.979 1.00 89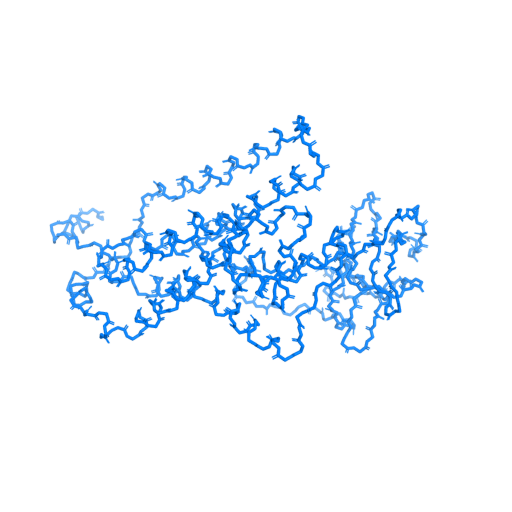.12 203 VAL A C 1
ATOM 1597 O O . VAL A 1 203 ? 6.544 -14.727 -17.302 1.00 89.12 203 VAL A O 1
ATOM 1600 N N . GLY A 1 204 ? 7.263 -16.745 -17.994 1.00 89.25 204 GLY A N 1
ATOM 1601 C CA . GLY A 1 204 ? 8.503 -16.750 -17.233 1.00 89.25 204 GLY A CA 1
ATOM 1602 C C . GLY A 1 204 ? 8.281 -16.756 -15.720 1.00 89.25 204 GLY A C 1
ATOM 1603 O O . GLY A 1 204 ? 7.361 -17.399 -15.210 1.00 89.25 204 GLY A O 1
ATOM 1604 N N . GLY A 1 205 ? 9.148 -16.053 -14.996 1.00 82.94 205 GLY A N 1
ATOM 1605 C CA . GLY A 1 205 ? 9.167 -16.015 -13.535 1.00 82.94 205 GLY A CA 1
ATOM 1606 C C . GLY A 1 205 ? 10.120 -17.033 -12.914 1.00 82.94 205 GLY A C 1
ATOM 1607 O O . GLY A 1 205 ? 10.898 -17.689 -13.597 1.00 82.94 205 GLY A O 1
ATOM 1608 N N . HIS A 1 206 ? 10.122 -17.111 -11.591 1.00 76.94 206 HIS A N 1
ATOM 1609 C CA . HIS A 1 206 ? 11.000 -17.990 -10.822 1.00 76.94 206 HIS A CA 1
ATOM 1610 C C . HIS A 1 206 ? 10.152 -18.929 -9.963 1.00 76.94 206 HIS A C 1
ATOM 1612 O O . HIS A 1 206 ? 9.235 -18.459 -9.290 1.00 76.94 206 HIS A O 1
ATOM 1618 N N . ASN A 1 207 ? 10.454 -20.227 -9.949 1.00 79.56 207 ASN A N 1
ATOM 1619 C CA . ASN A 1 207 ? 9.703 -21.211 -9.148 1.00 79.56 207 ASN A CA 1
ATOM 1620 C C . ASN A 1 207 ? 10.289 -21.475 -7.753 1.00 79.56 207 ASN A C 1
ATOM 1622 O O . ASN A 1 207 ? 9.809 -22.337 -7.022 1.00 79.56 207 ASN A O 1
ATOM 1626 N N . GLY A 1 208 ? 11.322 -20.724 -7.372 1.00 70.44 208 GLY A N 1
ATOM 1627 C CA . GLY A 1 208 ? 12.076 -20.927 -6.133 1.00 70.44 208 GLY A CA 1
ATOM 1628 C C . GLY A 1 208 ? 13.355 -21.740 -6.334 1.00 70.44 208 GLY A C 1
ATOM 1629 O O . GLY A 1 208 ? 14.228 -21.679 -5.475 1.00 70.44 208 GLY A O 1
ATOM 1630 N N . VAL A 1 209 ? 13.497 -22.412 -7.481 1.00 81.19 209 VAL A N 1
ATOM 1631 C CA . VAL A 1 209 ? 14.672 -23.219 -7.843 1.00 81.19 209 VAL A CA 1
ATOM 1632 C C . VAL A 1 209 ? 15.354 -22.681 -9.102 1.00 81.19 209 VAL A C 1
ATOM 1634 O O . VAL A 1 209 ? 16.574 -22.554 -9.132 1.00 81.19 209 VAL A O 1
ATOM 1637 N N . SER A 1 210 ? 14.579 -22.349 -10.133 1.00 83.50 210 SER A N 1
ATOM 1638 C CA . SER A 1 210 ? 15.082 -21.952 -11.445 1.00 83.50 210 SER A CA 1
ATOM 1639 C C . SER A 1 210 ? 14.292 -20.797 -12.056 1.00 83.50 210 SER A C 1
ATOM 1641 O O . SER A 1 210 ? 13.092 -20.620 -11.818 1.00 83.50 210 SER A O 1
ATOM 1643 N N . HIS A 1 211 ? 14.977 -20.032 -12.905 1.00 83.88 211 HIS A N 1
ATOM 1644 C CA . HIS A 1 211 ? 14.358 -19.068 -13.809 1.00 83.88 211 HIS A CA 1
ATOM 1645 C C . HIS A 1 211 ? 13.612 -19.821 -14.917 1.00 83.88 211 HIS A C 1
ATOM 1647 O O . HIS A 1 211 ? 14.148 -20.755 -15.510 1.00 83.88 211 HIS A O 1
ATOM 1653 N N . LEU A 1 212 ? 12.374 -19.422 -15.190 1.00 88.94 212 LEU A N 1
ATOM 1654 C CA . LEU A 1 212 ? 11.482 -20.110 -16.113 1.00 88.94 212 LEU A CA 1
ATOM 1655 C C . LEU A 1 212 ? 11.471 -19.414 -17.473 1.00 88.94 212 LEU A C 1
ATOM 1657 O O . LEU A 1 212 ? 11.399 -18.186 -17.566 1.00 88.94 212 LEU A O 1
ATOM 1661 N N . SER A 1 213 ? 11.495 -20.212 -18.535 1.00 93.19 213 SER A N 1
ATOM 1662 C CA . SER A 1 213 ? 11.153 -19.793 -19.901 1.00 93.19 213 SER A CA 1
ATOM 1663 C C . SER A 1 213 ? 9.724 -20.172 -20.285 1.00 93.19 213 SER A C 1
ATOM 1665 O O . SER A 1 213 ? 9.215 -19.723 -21.311 1.00 93.19 213 SER A O 1
ATOM 1667 N N . SER A 1 214 ? 9.070 -20.998 -19.468 1.00 93.19 214 SER A N 1
ATOM 1668 C CA . SER A 1 214 ? 7.743 -21.530 -19.740 1.00 93.19 214 SER A CA 1
ATOM 1669 C C . SER A 1 214 ? 6.676 -20.438 -19.701 1.00 93.19 214 SER A C 1
ATOM 1671 O O . SER A 1 214 ? 6.753 -19.485 -18.918 1.00 93.19 214 SER A O 1
ATOM 1673 N N . ILE A 1 215 ? 5.675 -20.609 -20.556 1.00 93.88 215 ILE A N 1
ATOM 1674 C CA . ILE A 1 215 ? 4.462 -19.802 -20.631 1.00 93.88 215 ILE A CA 1
ATOM 1675 C C . ILE A 1 215 ? 3.269 -20.739 -20.473 1.00 93.88 215 ILE A C 1
ATOM 1677 O O . ILE A 1 215 ? 3.255 -21.842 -21.020 1.00 93.88 215 ILE A O 1
ATOM 1681 N N . GLU A 1 216 ? 2.279 -20.311 -19.706 1.00 92.31 216 GLU A N 1
ATOM 1682 C CA . GLU A 1 216 ? 1.038 -21.053 -19.521 1.00 92.31 216 GLU A CA 1
ATOM 1683 C C . GLU A 1 216 ? -0.142 -20.141 -19.832 1.00 92.31 216 GLU A C 1
ATOM 1685 O O . GLU A 1 216 ? -0.105 -18.934 -19.582 1.00 92.31 216 GLU A O 1
ATOM 1690 N N . ARG A 1 217 ? -1.196 -20.730 -20.383 1.00 91.88 217 ARG A N 1
ATOM 1691 C CA . ARG A 1 217 ? -2.448 -20.060 -20.699 1.00 91.88 217 ARG A CA 1
ATOM 1692 C C . ARG A 1 217 ? -3.574 -20.670 -19.884 1.00 91.88 217 ARG A C 1
ATOM 1694 O O . ARG A 1 217 ? -3.807 -21.870 -19.968 1.00 91.88 217 ARG A O 1
ATOM 1701 N N . TYR A 1 218 ? -4.292 -19.841 -19.148 1.00 82.31 218 TYR A N 1
ATOM 1702 C CA . TYR A 1 218 ? -5.485 -20.216 -18.412 1.00 82.31 218 TYR A CA 1
ATOM 1703 C C . TYR A 1 218 ? -6.737 -19.967 -19.242 1.00 82.31 218 TYR A C 1
ATOM 1705 O O . TYR A 1 218 ? -6.971 -18.844 -19.707 1.00 82.31 218 TYR A O 1
ATOM 1713 N N . ASP A 1 219 ? -7.541 -21.016 -19.380 1.00 82.38 219 ASP A N 1
ATOM 1714 C CA . ASP A 1 219 ? -8.905 -20.954 -19.885 1.00 82.38 219 ASP A CA 1
ATOM 1715 C C . ASP A 1 219 ? -9.884 -20.780 -18.708 1.00 82.38 219 ASP A C 1
ATOM 1717 O O . ASP A 1 219 ? -10.057 -21.711 -17.914 1.00 82.38 219 ASP A O 1
ATOM 1721 N N . PRO A 1 220 ? -10.540 -19.610 -18.570 1.00 72.44 220 PRO A N 1
ATOM 1722 C CA . PRO A 1 220 ? -11.497 -19.373 -17.494 1.00 72.44 220 PRO A CA 1
ATOM 1723 C C . PRO A 1 220 ? -12.798 -20.175 -17.641 1.00 72.44 220 PRO A C 1
ATOM 1725 O O . PRO A 1 220 ? -13.485 -20.370 -16.641 1.00 72.44 220 PRO A O 1
ATOM 1728 N N . HIS A 1 221 ? -13.144 -20.645 -18.843 1.00 80.38 221 HIS A N 1
ATOM 1729 C CA . HIS A 1 221 ? -14.334 -21.466 -19.081 1.00 80.38 221 HIS A CA 1
ATOM 1730 C C . HIS A 1 221 ? -14.107 -22.923 -18.685 1.00 80.38 221 HIS A C 1
ATOM 1732 O O . HIS A 1 221 ? -15.027 -23.580 -18.203 1.00 80.38 221 HIS A O 1
ATOM 1738 N N . GLN A 1 222 ? -12.882 -23.416 -18.869 1.00 79.44 222 GLN A N 1
ATOM 1739 C CA . GLN A 1 222 ? -12.503 -24.788 -18.528 1.00 79.44 222 GLN A CA 1
ATOM 1740 C C . GLN A 1 222 ? -11.830 -24.905 -17.155 1.00 79.44 222 GLN A C 1
ATOM 1742 O O . GLN A 1 222 ? -11.634 -26.018 -16.673 1.00 79.44 222 GLN A O 1
ATOM 1747 N N . ASN A 1 223 ? -11.491 -23.775 -16.521 1.00 76.56 223 ASN A N 1
ATOM 1748 C CA . ASN A 1 223 ? -10.694 -23.717 -15.295 1.00 76.56 223 ASN A CA 1
ATOM 1749 C C . ASN A 1 223 ? -9.431 -24.585 -15.421 1.00 76.56 223 ASN A C 1
ATOM 1751 O O . ASN A 1 223 ? -9.177 -25.458 -14.595 1.00 76.56 223 ASN A O 1
ATOM 1755 N N . GLN A 1 224 ? -8.666 -24.386 -16.495 1.00 79.88 224 GLN A N 1
ATOM 1756 C CA . GLN A 1 224 ? -7.501 -25.212 -16.806 1.00 79.88 224 GLN A CA 1
ATOM 1757 C C . GLN A 1 224 ? -6.344 -24.366 -17.336 1.00 79.88 224 GLN A C 1
ATOM 1759 O O . GLN A 1 224 ? -6.537 -23.457 -18.143 1.00 79.88 224 GLN A O 1
ATOM 1764 N N . TRP A 1 225 ? -5.127 -24.701 -16.903 1.00 86.00 225 TRP A N 1
ATOM 1765 C CA . TRP A 1 225 ? -3.890 -24.188 -17.485 1.00 86.00 225 TRP A CA 1
ATOM 1766 C C . TRP A 1 225 ? -3.385 -25.124 -18.576 1.00 86.00 225 TRP A C 1
ATOM 1768 O O . TRP A 1 225 ? -3.340 -26.339 -18.400 1.00 86.00 225 TRP A O 1
ATOM 1778 N N . THR A 1 226 ? -2.980 -24.544 -19.698 1.00 92.38 226 THR A N 1
ATOM 1779 C CA . THR A 1 226 ? -2.343 -25.245 -20.813 1.00 92.38 226 THR A CA 1
ATOM 1780 C C . THR A 1 226 ? -0.966 -24.644 -21.047 1.00 92.38 226 THR A C 1
ATOM 1782 O O . THR A 1 226 ? -0.824 -23.422 -21.102 1.00 92.38 226 THR A O 1
ATOM 1785 N N . ALA A 1 227 ? 0.054 -25.487 -21.191 1.00 93.31 227 ALA A N 1
ATOM 1786 C CA . ALA A 1 227 ? 1.386 -25.026 -21.559 1.00 93.31 227 ALA A CA 1
ATOM 1787 C C . ALA A 1 227 ? 1.386 -24.498 -23.002 1.00 93.31 227 ALA A C 1
ATOM 1789 O O . ALA A 1 227 ? 0.837 -25.133 -23.902 1.00 93.31 227 ALA A O 1
ATOM 1790 N N . CYS A 1 228 ? 2.017 -23.347 -23.212 1.00 93.94 228 CYS A N 1
ATOM 1791 C CA . CYS A 1 228 ? 2.290 -22.794 -24.536 1.00 93.94 228 CYS A CA 1
ATOM 1792 C C . CYS A 1 228 ? 3.782 -22.933 -24.861 1.00 93.94 228 CYS A C 1
ATOM 1794 O O . CYS A 1 228 ? 4.585 -23.327 -24.004 1.00 93.94 228 CYS A O 1
ATOM 1796 N N . ARG A 1 229 ? 4.183 -22.590 -26.088 1.00 94.88 229 ARG A N 1
ATOM 1797 C CA . ARG A 1 229 ? 5.584 -22.689 -26.491 1.00 94.88 229 ARG A CA 1
ATOM 1798 C C . ARG A 1 229 ? 6.485 -21.818 -25.611 1.00 94.88 229 ARG A C 1
ATOM 1800 O O . ARG A 1 229 ? 6.263 -20.610 -25.537 1.00 94.88 229 ARG A O 1
ATOM 1807 N N . PRO A 1 230 ? 7.525 -22.380 -24.969 1.00 93.88 230 PRO A N 1
ATOM 1808 C CA . PRO A 1 230 ? 8.408 -21.622 -24.088 1.00 93.88 230 PRO A CA 1
ATOM 1809 C C . PRO A 1 230 ? 9.240 -20.592 -24.859 1.00 93.88 230 PRO A C 1
ATOM 1811 O O . PRO A 1 230 ? 9.495 -20.739 -26.056 1.00 93.88 230 PRO A O 1
ATOM 1814 N N . MET A 1 231 ? 9.700 -19.565 -24.147 1.00 91.44 231 MET A N 1
ATOM 1815 C CA . MET A 1 231 ? 10.694 -18.620 -24.656 1.00 91.44 231 MET A CA 1
ATOM 1816 C C . MET A 1 231 ? 12.036 -19.324 -24.902 1.00 91.44 231 MET A C 1
ATOM 1818 O O . MET A 1 231 ? 12.372 -20.302 -24.234 1.00 91.44 231 MET A O 1
ATOM 1822 N N . ASN A 1 232 ? 12.841 -18.771 -25.811 1.00 85.81 232 ASN A N 1
ATOM 1823 C CA . ASN A 1 232 ? 14.186 -19.287 -26.096 1.00 85.81 232 ASN A CA 1
ATOM 1824 C C . ASN A 1 232 ? 15.149 -19.117 -24.909 1.00 85.81 232 ASN A C 1
ATOM 1826 O O . ASN A 1 232 ? 16.065 -19.915 -24.738 1.00 85.81 232 ASN A O 1
ATOM 1830 N N . GLU A 1 233 ? 14.937 -18.087 -24.088 1.00 84.38 233 GLU A N 1
ATOM 1831 C CA . GLU A 1 233 ? 15.728 -17.808 -22.891 1.00 84.38 233 GLU A CA 1
ATOM 1832 C C . GLU A 1 233 ? 14.783 -17.637 -21.690 1.00 84.38 233 GLU A C 1
ATOM 1834 O O . GLU A 1 233 ? 13.723 -17.016 -21.840 1.00 84.38 233 GLU A O 1
ATOM 1839 N N . PRO A 1 234 ? 15.109 -18.185 -20.503 1.00 88.06 234 PRO A N 1
ATOM 1840 C CA . PRO A 1 234 ? 14.329 -17.941 -19.296 1.00 88.06 234 PRO A CA 1
ATOM 1841 C C . PRO A 1 234 ? 14.334 -16.460 -18.934 1.00 88.06 234 PRO A C 1
ATOM 1843 O O . PRO A 1 234 ? 15.305 -15.750 -19.183 1.00 88.06 234 PRO A O 1
ATOM 1846 N N . ARG A 1 235 ? 13.241 -15.972 -18.339 1.00 84.19 235 ARG A N 1
ATOM 1847 C CA . ARG A 1 235 ? 13.127 -14.554 -17.980 1.00 84.19 235 ARG A CA 1
ATOM 1848 C C . ARG A 1 235 ? 12.357 -14.355 -16.688 1.00 84.19 235 ARG A C 1
ATOM 1850 O O . ARG A 1 235 ? 11.266 -14.885 -16.502 1.00 84.19 235 ARG A O 1
ATOM 1857 N N . THR A 1 236 ? 12.906 -13.523 -15.810 1.00 77.88 236 THR A N 1
ATOM 1858 C CA . THR A 1 236 ? 12.310 -13.152 -14.515 1.00 77.88 236 THR A CA 1
ATOM 1859 C C . THR A 1 236 ? 12.294 -11.643 -14.334 1.00 77.88 236 THR A C 1
ATOM 1861 O O . THR A 1 236 ? 13.187 -10.960 -14.825 1.00 77.88 236 THR A O 1
ATOM 1864 N N . GLY A 1 237 ? 11.260 -11.101 -13.687 1.00 63.75 237 GLY A N 1
ATOM 1865 C CA . GLY A 1 237 ? 11.028 -9.651 -13.647 1.00 63.75 237 GLY A CA 1
ATOM 1866 C C . GLY A 1 237 ? 10.706 -9.086 -15.033 1.00 63.75 237 GLY A C 1
ATOM 1867 O O . GLY A 1 237 ? 11.233 -8.047 -15.425 1.00 63.75 237 GLY A O 1
ATOM 1868 N N . VAL A 1 238 ? 9.923 -9.824 -15.819 1.00 66.00 238 VAL A N 1
ATOM 1869 C CA . VAL A 1 238 ? 9.554 -9.461 -17.193 1.00 66.00 238 VAL A CA 1
ATOM 1870 C C . VAL A 1 238 ? 8.496 -8.362 -17.207 1.00 66.00 238 VAL A C 1
ATOM 1872 O O . VAL A 1 238 ? 7.491 -8.461 -16.510 1.00 66.00 238 VAL A O 1
ATOM 1875 N N . GLY A 1 239 ? 8.673 -7.363 -18.077 1.00 69.69 239 GLY A N 1
ATOM 1876 C CA . GLY A 1 239 ? 7.572 -6.485 -18.475 1.00 69.69 239 GLY A CA 1
ATOM 1877 C C . GLY A 1 239 ? 6.746 -7.138 -19.573 1.00 69.69 239 GLY A C 1
ATOM 1878 O O . GLY A 1 239 ? 7.286 -7.415 -20.641 1.00 69.69 239 GLY A O 1
ATOM 1879 N N . SER A 1 240 ? 5.459 -7.375 -19.330 1.00 78.94 240 SER A N 1
ATOM 1880 C CA . SER A 1 240 ? 4.538 -7.928 -20.324 1.00 78.94 240 SER A CA 1
ATOM 1881 C C . SER A 1 240 ? 3.472 -6.916 -20.732 1.00 78.94 240 SER A C 1
ATOM 1883 O O . SER A 1 240 ? 2.946 -6.178 -19.899 1.00 78.94 240 SER A O 1
ATOM 1885 N N . ALA A 1 241 ? 3.139 -6.886 -22.019 1.00 75.94 241 ALA A N 1
ATOM 1886 C CA . ALA A 1 241 ? 2.041 -6.086 -22.550 1.00 75.94 241 ALA A CA 1
ATOM 1887 C C . ALA A 1 241 ? 1.390 -6.806 -23.730 1.00 75.94 241 ALA A C 1
ATOM 1889 O O . ALA A 1 241 ? 2.073 -7.476 -24.498 1.00 75.94 241 ALA A O 1
ATOM 1890 N N . VAL A 1 242 ? 0.079 -6.647 -23.888 1.00 77.56 242 VAL A N 1
ATOM 1891 C CA . VAL A 1 242 ? -0.643 -7.145 -25.063 1.00 77.56 242 VAL A CA 1
ATOM 1892 C C . VAL A 1 242 ? -0.873 -5.979 -26.015 1.00 77.56 242 VAL A C 1
ATOM 1894 O O . VAL A 1 242 ? -1.432 -4.961 -25.611 1.00 77.56 242 VAL A O 1
ATOM 1897 N N . VAL A 1 243 ? -0.434 -6.125 -27.265 1.00 75.31 243 VAL A N 1
ATOM 1898 C CA . VAL A 1 243 ? -0.625 -5.133 -28.335 1.00 75.31 243 VAL A CA 1
ATOM 1899 C C . VAL A 1 243 ? -1.014 -5.880 -29.604 1.00 75.31 243 VAL A C 1
ATOM 1901 O O . VAL A 1 243 ? -0.330 -6.827 -29.986 1.00 75.31 243 VAL A O 1
ATOM 1904 N N . ASP A 1 244 ? -2.123 -5.484 -30.228 1.00 77.75 244 ASP A N 1
ATOM 1905 C CA . ASP A 1 244 ? -2.650 -6.092 -31.459 1.00 77.75 244 ASP A CA 1
ATOM 1906 C C . ASP A 1 244 ? -2.786 -7.627 -31.386 1.00 77.75 244 ASP A C 1
ATOM 1908 O O . ASP A 1 244 ? -2.442 -8.338 -32.322 1.00 77.75 244 ASP A O 1
ATOM 1912 N N . ASN A 1 245 ? -3.275 -8.147 -30.252 1.00 78.56 245 ASN A N 1
ATOM 1913 C CA . ASN A 1 245 ? -3.399 -9.584 -29.944 1.00 78.56 245 ASN A CA 1
ATOM 1914 C C . ASN A 1 245 ? -2.082 -10.375 -29.866 1.00 78.56 245 ASN A C 1
ATOM 1916 O O . ASN A 1 245 ? -2.109 -11.601 -29.779 1.00 78.56 245 ASN A O 1
ATOM 1920 N N . TYR A 1 246 ? -0.944 -9.690 -29.808 1.00 80.94 246 TYR A N 1
ATOM 1921 C CA . TYR A 1 246 ? 0.345 -10.296 -29.512 1.00 80.94 246 TYR A CA 1
ATOM 1922 C C . TYR A 1 246 ? 0.770 -10.001 -28.078 1.00 80.94 246 TYR A C 1
ATOM 1924 O O . TYR A 1 246 ? 0.612 -8.880 -27.587 1.00 80.94 246 TYR A O 1
ATOM 1932 N N . LEU A 1 247 ? 1.376 -10.988 -27.420 1.00 82.88 247 LEU A N 1
ATOM 1933 C CA . LEU A 1 247 ? 1.983 -10.807 -26.105 1.00 82.88 247 LEU A CA 1
ATOM 1934 C C . LEU A 1 247 ? 3.447 -10.403 -26.273 1.00 82.88 247 LEU A C 1
ATOM 1936 O O . LEU A 1 247 ? 4.271 -11.185 -26.734 1.00 82.88 247 LEU A O 1
ATOM 1940 N N . TYR A 1 248 ? 3.783 -9.189 -25.864 1.00 78.00 248 TYR A N 1
ATOM 1941 C CA . TYR A 1 248 ? 5.150 -8.693 -25.839 1.00 78.00 248 TYR A CA 1
ATOM 1942 C C . TYR A 1 248 ? 5.758 -8.896 -24.460 1.00 78.00 248 TYR A C 1
ATOM 1944 O O . TYR A 1 248 ? 5.152 -8.563 -23.443 1.00 78.00 248 TYR A O 1
ATOM 1952 N N . VAL A 1 249 ? 6.984 -9.401 -24.449 1.00 79.19 249 VAL A N 1
ATOM 1953 C CA . VAL A 1 249 ? 7.831 -9.627 -23.285 1.00 79.19 249 VAL A CA 1
ATOM 1954 C C . VAL A 1 249 ? 9.092 -8.799 -23.456 1.00 79.19 249 VAL A C 1
ATOM 1956 O O . VAL A 1 249 ? 9.863 -8.988 -24.394 1.00 79.19 249 VAL A O 1
ATOM 1959 N N . VAL A 1 250 ? 9.288 -7.850 -22.550 1.00 77.50 250 VAL A N 1
ATOM 1960 C CA . VAL A 1 250 ? 10.353 -6.854 -22.612 1.00 77.50 250 VAL A CA 1
ATOM 1961 C C . VAL A 1 250 ? 11.336 -7.099 -21.475 1.00 77.50 250 VAL A C 1
ATOM 1963 O O . VAL A 1 250 ? 10.990 -6.985 -20.295 1.00 77.50 250 VAL A O 1
ATOM 1966 N N . GLY A 1 251 ? 12.573 -7.412 -21.863 1.00 75.38 251 GLY A N 1
ATOM 1967 C CA . GLY A 1 251 ? 13.713 -7.578 -20.973 1.00 75.38 251 GLY A CA 1
ATOM 1968 C C . GLY A 1 251 ? 13.549 -8.707 -19.950 1.00 75.38 251 GLY A C 1
ATOM 1969 O O . GLY A 1 251 ? 13.144 -9.808 -20.319 1.00 75.38 251 GLY A O 1
ATOM 1970 N N . GLY A 1 252 ? 13.909 -8.458 -18.692 1.00 69.69 252 GLY A N 1
ATOM 1971 C CA . GLY A 1 252 ? 13.958 -9.432 -17.598 1.00 69.69 252 GLY A CA 1
ATOM 1972 C C . GLY A 1 252 ? 15.386 -9.851 -17.230 1.00 69.69 252 GLY A C 1
ATOM 1973 O O . GLY A 1 252 ? 16.363 -9.258 -17.680 1.00 69.69 252 GLY A O 1
ATOM 1974 N N . HIS A 1 253 ? 15.502 -10.864 -16.378 1.00 72.88 253 HIS A N 1
ATOM 1975 C CA . HIS A 1 253 ? 16.761 -11.487 -15.967 1.00 72.88 253 HIS A CA 1
ATOM 1976 C C . HIS A 1 253 ? 16.718 -12.988 -16.258 1.00 72.88 253 HIS A C 1
ATOM 1978 O O . HIS A 1 253 ? 15.787 -13.660 -15.796 1.00 72.88 253 HIS A O 1
ATOM 1984 N N . SER A 1 254 ? 17.711 -13.501 -16.988 1.00 76.94 254 SER A N 1
ATOM 1985 C CA . SER A 1 254 ? 17.774 -14.909 -17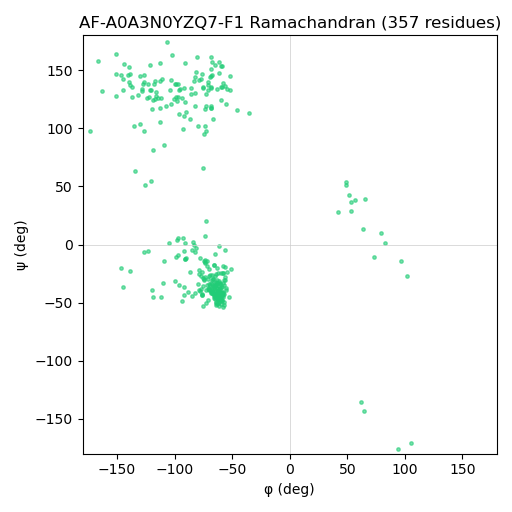.409 1.00 76.94 254 SER A CA 1
ATOM 1986 C C . SER A 1 254 ? 18.384 -15.863 -16.390 1.00 76.94 254 SER A C 1
ATOM 1988 O O . SER A 1 254 ? 18.386 -17.074 -16.578 1.00 76.94 254 SER A O 1
ATOM 1990 N N . GLY A 1 255 ? 18.875 -15.325 -15.278 1.00 70.25 255 GLY A N 1
ATOM 1991 C CA . GLY A 1 255 ? 19.643 -16.067 -14.279 1.00 70.25 255 GLY A CA 1
ATOM 1992 C C . GLY A 1 255 ? 21.137 -15.804 -14.392 1.00 70.25 255 GLY A C 1
ATOM 1993 O O . GLY A 1 255 ? 21.828 -15.821 -13.378 1.00 70.25 255 GLY A O 1
ATOM 1994 N N . SER A 1 256 ? 21.609 -15.451 -15.588 1.00 75.19 256 SER A N 1
ATOM 1995 C CA . SER A 1 256 ? 23.006 -15.084 -15.834 1.00 75.19 256 SER A CA 1
ATOM 1996 C C . SER A 1 256 ? 23.188 -13.5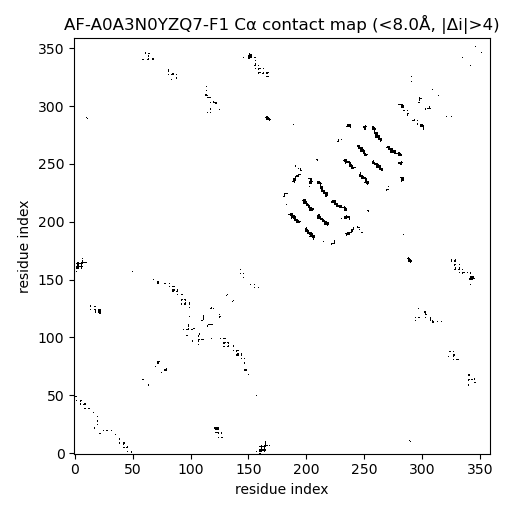99 -16.144 1.00 75.19 256 SER A C 1
ATOM 1998 O O . SER A 1 256 ? 24.214 -13.027 -15.779 1.00 75.19 256 SER A O 1
ATOM 2000 N N . SER A 1 257 ? 22.217 -12.955 -16.797 1.00 69.81 257 SER A N 1
ATOM 2001 C CA . SER A 1 257 ? 22.323 -11.549 -17.195 1.00 69.81 257 SER A CA 1
ATOM 2002 C C . SER A 1 257 ? 20.964 -10.845 -17.264 1.00 69.81 257 SER A C 1
ATOM 2004 O O . SER A 1 257 ? 19.897 -11.467 -17.265 1.00 69.81 257 SER A O 1
ATOM 2006 N N . TYR A 1 258 ? 21.004 -9.510 -17.296 1.00 66.69 258 TYR A N 1
ATOM 2007 C CA . TYR A 1 258 ? 19.835 -8.675 -17.569 1.00 66.69 258 TYR A CA 1
ATOM 2008 C C . TYR A 1 258 ? 19.639 -8.503 -19.073 1.00 66.69 258 TYR A C 1
ATOM 2010 O O . TYR A 1 258 ? 20.580 -8.170 -19.793 1.00 66.69 258 TYR A O 1
ATOM 2018 N N . LEU A 1 259 ? 18.398 -8.646 -19.527 1.00 66.38 259 LEU A N 1
ATOM 2019 C CA . LEU A 1 259 ? 18.035 -8.632 -20.937 1.00 66.38 259 LEU A CA 1
ATOM 2020 C C . LEU A 1 259 ? 17.506 -7.256 -21.371 1.00 66.38 259 LEU A C 1
ATOM 2022 O O . LEU A 1 259 ? 16.704 -6.616 -20.684 1.00 66.38 259 LEU A O 1
ATOM 2026 N N . ASN A 1 260 ? 17.925 -6.812 -22.555 1.00 65.44 260 ASN A N 1
ATOM 2027 C CA . ASN A 1 260 ? 17.342 -5.694 -23.314 1.00 65.44 260 ASN A CA 1
ATOM 2028 C C . ASN A 1 260 ? 16.495 -6.164 -24.504 1.00 65.44 260 ASN A C 1
ATOM 2030 O O . ASN A 1 260 ? 15.964 -5.347 -25.259 1.00 65.44 260 ASN A O 1
ATOM 2034 N N . THR A 1 261 ? 16.381 -7.476 -24.685 1.00 72.62 261 THR A N 1
ATOM 2035 C CA . THR A 1 261 ? 15.677 -8.087 -25.807 1.00 72.62 261 THR A CA 1
ATOM 2036 C C . THR A 1 261 ? 14.169 -8.029 -25.594 1.00 72.62 261 THR A C 1
ATOM 2038 O O . THR A 1 261 ? 13.672 -8.200 -24.475 1.00 72.62 261 THR A O 1
ATOM 2041 N N . VAL A 1 262 ? 13.444 -7.790 -26.685 1.00 80.69 262 VAL A N 1
ATOM 2042 C CA . VAL A 1 262 ? 11.982 -7.802 -26.723 1.00 80.69 262 VAL A CA 1
ATOM 2043 C C . VAL A 1 262 ? 11.550 -8.992 -27.556 1.00 80.69 262 VAL A C 1
ATOM 2045 O O . VAL A 1 262 ? 11.974 -9.126 -28.701 1.00 80.69 262 VAL A O 1
ATOM 2048 N N . GLN A 1 263 ? 10.697 -9.834 -26.990 1.00 85.94 263 GLN A N 1
ATOM 2049 C CA . GLN A 1 263 ? 10.127 -10.976 -27.689 1.00 85.94 263 GLN A CA 1
ATOM 2050 C C . GLN A 1 263 ? 8.622 -10.822 -27.783 1.00 85.94 263 GLN A C 1
ATOM 2052 O O . GLN A 1 263 ? 7.971 -10.360 -26.850 1.00 85.94 263 GLN A O 1
ATOM 2057 N N . ARG A 1 264 ? 8.075 -11.202 -28.928 1.00 88.94 264 ARG A N 1
ATOM 2058 C CA . ARG A 1 264 ? 6.651 -11.184 -29.218 1.00 88.94 264 ARG A CA 1
ATOM 2059 C C . ARG A 1 264 ? 6.172 -12.613 -29.394 1.00 88.94 264 ARG A C 1
ATOM 2061 O O . ARG A 1 264 ? 6.708 -13.336 -30.228 1.00 88.94 264 ARG A O 1
ATOM 2068 N N . TYR A 1 265 ? 5.152 -12.986 -28.645 1.00 92.31 265 TYR A N 1
ATOM 2069 C CA . TYR A 1 265 ? 4.470 -14.259 -28.760 1.00 92.31 265 TYR A CA 1
ATOM 2070 C C . TYR A 1 265 ? 3.190 -14.100 -29.576 1.00 92.31 265 TYR A C 1
ATOM 2072 O O . TYR A 1 265 ? 2.359 -13.232 -29.285 1.00 92.31 265 TYR A O 1
ATOM 2080 N N . ASP A 1 266 ? 3.068 -14.933 -30.606 1.00 90.88 266 ASP A N 1
ATOM 2081 C CA . ASP A 1 266 ? 1.862 -15.098 -31.408 1.00 90.88 266 ASP A CA 1
ATOM 2082 C C . ASP A 1 266 ? 1.064 -16.302 -30.872 1.00 90.88 266 ASP A C 1
ATOM 2084 O O . ASP A 1 266 ? 1.531 -17.441 -30.977 1.00 90.88 266 ASP A O 1
ATOM 2088 N N . PRO A 1 267 ? -0.126 -16.079 -30.280 1.00 86.88 267 PRO A N 1
ATOM 2089 C CA . PRO A 1 267 ? -0.944 -17.157 -29.734 1.00 86.88 267 PRO A CA 1
ATOM 2090 C C . PRO A 1 267 ? -1.645 -18.020 -30.789 1.00 86.88 267 PRO A C 1
ATOM 2092 O O . PRO A 1 267 ? -2.180 -19.064 -30.422 1.00 86.88 267 PRO A O 1
ATOM 2095 N N . ILE A 1 268 ? -1.698 -17.589 -32.053 1.00 87.88 268 ILE A N 1
ATOM 2096 C CA . ILE A 1 268 ? -2.334 -18.333 -33.148 1.00 87.88 268 ILE A CA 1
ATOM 2097 C C . ILE A 1 268 ? -1.356 -19.349 -33.729 1.00 87.88 268 ILE A C 1
ATOM 2099 O O . ILE A 1 268 ? -1.723 -20.500 -33.954 1.00 87.88 268 ILE A O 1
ATOM 2103 N N . THR A 1 269 ? -0.110 -18.936 -33.952 1.00 90.50 269 THR A N 1
ATOM 2104 C CA . THR A 1 269 ? 0.946 -19.807 -34.491 1.00 90.50 269 THR A CA 1
ATOM 2105 C C . THR A 1 269 ? 1.766 -20.510 -33.411 1.00 90.50 269 THR A C 1
ATOM 2107 O O . THR A 1 269 ? 2.623 -21.325 -33.752 1.00 90.50 269 THR A O 1
ATOM 2110 N N . ASP A 1 270 ? 1.529 -20.193 -32.132 1.00 92.12 270 ASP A N 1
ATOM 2111 C CA . ASP A 1 270 ? 2.293 -20.681 -30.976 1.00 92.12 270 ASP A CA 1
ATOM 2112 C C . ASP A 1 270 ? 3.806 -20.512 -31.208 1.00 92.12 270 ASP A C 1
ATOM 2114 O O . ASP A 1 270 ? 4.601 -21.458 -31.193 1.00 92.12 270 ASP A O 1
ATOM 2118 N N . SER A 1 271 ? 4.219 -19.282 -31.531 1.00 92.44 271 SER A N 1
ATOM 2119 C CA . SER A 1 271 ? 5.610 -18.967 -31.869 1.00 92.44 271 SER A CA 1
ATOM 2120 C C . SER A 1 271 ? 6.096 -17.654 -31.273 1.00 92.44 271 SER A C 1
ATOM 2122 O O . SER A 1 271 ? 5.363 -16.673 -31.143 1.00 92.44 271 SER A O 1
ATOM 2124 N N . TRP A 1 272 ? 7.384 -17.642 -30.931 1.00 92.12 272 TRP A N 1
ATOM 2125 C CA . TRP A 1 272 ? 8.099 -16.453 -30.487 1.00 92.12 272 TRP A CA 1
ATOM 2126 C C . TRP A 1 272 ? 8.859 -15.823 -31.647 1.00 92.12 272 TRP A C 1
ATOM 2128 O O . TRP A 1 272 ? 9.513 -16.514 -32.427 1.00 92.12 272 TRP A O 1
ATOM 2138 N N . HIS A 1 273 ? 8.806 -14.499 -31.715 1.00 88.19 273 HIS A N 1
ATOM 2139 C CA . HIS A 1 273 ? 9.550 -13.689 -32.665 1.00 88.19 273 HIS A CA 1
ATOM 2140 C C . HIS A 1 273 ? 10.312 -12.605 -31.915 1.00 88.19 273 HIS A C 1
ATOM 2142 O O . HIS A 1 273 ? 9.747 -11.917 -31.061 1.00 88.19 273 HIS A O 1
ATOM 2148 N N . ASP A 1 274 ? 11.585 -12.427 -32.248 1.00 84.56 274 ASP A N 1
ATOM 2149 C CA . ASP A 1 274 ? 12.354 -11.306 -31.727 1.00 84.56 274 ASP A CA 1
ATOM 2150 C C . ASP A 1 274 ? 11.877 -10.015 -32.403 1.00 84.56 274 ASP A C 1
ATOM 2152 O O . ASP A 1 274 ? 11.739 -9.932 -33.625 1.00 84.56 274 ASP A O 1
ATOM 2156 N N . SER A 1 275 ? 11.585 -9.007 -31.588 1.00 74.75 275 SER A N 1
ATOM 2157 C CA . SER A 1 275 ? 11.275 -7.655 -32.046 1.00 74.75 275 SER A CA 1
ATOM 2158 C C . SER A 1 275 ? 12.499 -6.768 -31.841 1.00 74.75 275 SER A C 1
ATOM 2160 O O . SER A 1 275 ? 13.402 -7.115 -31.078 1.00 74.75 275 SER A O 1
ATOM 2162 N N . SER A 1 276 ? 12.530 -5.604 -32.498 1.00 54.78 276 SER A N 1
ATOM 2163 C CA . SER A 1 276 ? 13.607 -4.621 -32.336 1.00 54.78 276 SER A CA 1
ATOM 2164 C C . SER A 1 276 ? 13.929 -4.411 -30.853 1.00 54.78 276 SER A C 1
ATOM 2166 O O . SER A 1 276 ? 13.074 -3.965 -30.079 1.00 54.78 276 SER A O 1
ATOM 2168 N N . GLY A 1 277 ? 15.153 -4.790 -30.479 1.00 40.81 277 GLY A N 1
ATOM 2169 C CA . GLY A 1 277 ? 15.636 -4.750 -29.109 1.00 40.81 277 GLY A CA 1
ATOM 2170 C C . GLY A 1 277 ? 15.649 -3.332 -28.559 1.00 40.81 277 GLY A C 1
ATOM 2171 O O . GLY A 1 277 ? 15.679 -2.337 -29.285 1.00 40.81 277 GLY A O 1
ATOM 2172 N N . MET A 1 278 ? 15.613 -3.230 -27.243 1.00 37.81 278 MET A N 1
ATOM 2173 C CA . MET A 1 278 ? 15.647 -1.947 -26.575 1.00 37.81 278 MET A CA 1
ATOM 2174 C C . MET A 1 278 ? 17.104 -1.458 -26.465 1.00 37.81 278 MET A C 1
ATOM 2176 O O . MET A 1 278 ? 18.010 -2.250 -26.218 1.00 37.81 278 MET A O 1
ATOM 2180 N N . MET A 1 279 ? 17.344 -0.146 -26.593 1.00 28.50 279 MET A N 1
ATOM 2181 C CA . MET A 1 279 ? 18.690 0.460 -26.458 1.00 28.50 279 MET A CA 1
ATOM 2182 C C . MET A 1 279 ? 19.382 0.156 -25.108 1.00 28.50 279 MET A C 1
ATOM 2184 O O . MET A 1 279 ? 20.597 0.274 -25.011 1.00 28.50 279 MET A O 1
ATOM 2188 N N . TYR A 1 280 ? 18.630 -0.243 -24.072 1.00 30.39 280 TYR A N 1
ATOM 2189 C CA . TYR A 1 280 ? 19.120 -0.538 -22.715 1.00 30.39 280 TYR A CA 1
ATOM 2190 C C . TYR A 1 280 ? 18.350 -1.716 -22.086 1.00 30.39 280 TYR A C 1
ATOM 2192 O O . TYR A 1 280 ? 17.209 -1.961 -22.464 1.00 30.39 280 TYR A O 1
ATOM 2200 N N . CYS A 1 281 ? 18.918 -2.444 -21.117 1.00 29.61 281 CYS A N 1
ATOM 2201 C CA . CYS A 1 281 ? 18.225 -3.550 -20.427 1.00 29.61 281 CYS A CA 1
ATOM 2202 C C . CYS A 1 281 ? 17.088 -3.048 -19.517 1.00 29.61 281 CYS A C 1
ATOM 2204 O O . CYS A 1 281 ? 17.216 -1.997 -18.890 1.00 29.61 281 CYS A O 1
ATOM 2206 N N . ARG A 1 282 ? 15.973 -3.789 -19.410 1.00 39.59 282 ARG A N 1
ATOM 2207 C CA . ARG A 1 282 ? 14.864 -3.472 -18.482 1.00 39.59 282 ARG A CA 1
ATOM 2208 C C . ARG A 1 282 ? 14.352 -4.718 -17.782 1.00 39.59 282 ARG A C 1
ATOM 2210 O O . ARG A 1 282 ? 14.103 -5.711 -18.435 1.00 39.59 282 ARG A O 1
ATOM 2217 N N . SER A 1 283 ? 14.113 -4.648 -16.479 1.00 30.11 283 SER A N 1
ATOM 2218 C CA . SER A 1 283 ? 13.220 -5.578 -15.780 1.00 30.11 283 SER A CA 1
ATOM 2219 C C . SER A 1 283 ? 12.070 -4.763 -15.186 1.00 30.11 283 SER A C 1
ATOM 2221 O O . SER A 1 283 ? 12.274 -3.637 -14.735 1.00 30.11 283 SER A O 1
ATOM 2223 N N . HIS A 1 284 ? 10.845 -5.271 -15.282 1.00 36.00 284 HIS A N 1
ATOM 2224 C CA . HIS A 1 284 ? 9.664 -4.686 -14.659 1.00 36.00 284 HIS A CA 1
ATOM 2225 C C . HIS A 1 284 ? 9.205 -5.650 -13.568 1.00 36.00 284 HIS A C 1
ATOM 2227 O O . HIS A 1 284 ? 8.615 -6.688 -13.845 1.00 36.00 284 HIS A O 1
ATOM 2233 N N . SER A 1 285 ? 9.459 -5.295 -12.315 1.00 27.70 285 SER A N 1
ATOM 2234 C CA . SER A 1 285 ? 8.740 -5.880 -11.187 1.00 27.70 285 SER A CA 1
ATOM 2235 C C . SER A 1 285 ? 7.554 -4.972 -10.883 1.00 27.70 285 SER A C 1
ATOM 2237 O O . SER A 1 285 ? 7.720 -3.935 -10.246 1.00 27.70 285 SER A O 1
ATOM 2239 N N . CYS A 1 286 ? 6.354 -5.321 -11.346 1.00 33.53 286 CYS A N 1
ATOM 2240 C CA . CYS A 1 286 ? 5.129 -4.676 -10.878 1.00 33.53 286 CYS A CA 1
ATOM 2241 C C . CYS A 1 286 ? 4.131 -5.731 -10.396 1.00 33.53 286 CYS A C 1
ATOM 2243 O O . CYS A 1 286 ? 3.447 -6.345 -11.198 1.00 33.53 286 CYS A O 1
ATOM 2245 N N . ILE A 1 287 ? 4.116 -5.943 -9.078 1.00 30.11 287 ILE A N 1
ATOM 2246 C CA . ILE A 1 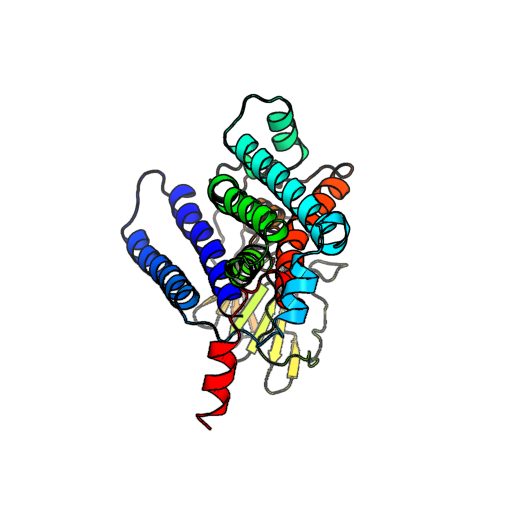287 ? 2.966 -6.168 -8.183 1.00 30.11 287 ILE A CA 1
ATOM 2247 C C . ILE A 1 287 ? 3.585 -6.178 -6.775 1.00 30.11 287 ILE A C 1
ATOM 2249 O O . ILE A 1 287 ? 4.183 -7.167 -6.361 1.00 30.11 287 ILE A O 1
ATOM 2253 N N . SER A 1 288 ? 3.521 -5.048 -6.063 1.00 27.89 288 SER A N 1
ATOM 2254 C CA . SER A 1 288 ? 3.712 -4.977 -4.605 1.00 27.89 288 SER A CA 1
ATOM 2255 C C . SER A 1 288 ? 3.239 -3.609 -4.053 1.00 27.89 288 SER A C 1
ATOM 2257 O O . SER A 1 288 ? 3.111 -2.649 -4.823 1.00 27.89 288 SER A O 1
ATOM 2259 N N . PRO A 1 289 ? 2.914 -3.520 -2.745 1.00 32.09 289 PRO A N 1
ATOM 2260 C CA . PRO A 1 289 ? 2.205 -2.401 -2.114 1.00 32.09 289 PRO A CA 1
ATOM 2261 C C . PRO A 1 289 ? 2.895 -1.052 -2.342 1.00 32.09 289 PRO A C 1
ATOM 2263 O O . PRO A 1 289 ? 4.055 -0.871 -1.958 1.00 32.09 289 PRO A O 1
ATOM 2266 N N . GLN A 1 290 ? 2.177 -0.105 -2.955 1.00 36.66 290 GLN A N 1
ATOM 2267 C CA . GLN A 1 290 ? 2.766 1.115 -3.529 1.00 36.66 290 GLN A CA 1
ATOM 2268 C C . GLN A 1 290 ? 3.424 2.102 -2.543 1.00 36.66 290 GLN A C 1
ATOM 2270 O O . GLN A 1 290 ? 4.107 3.022 -2.987 1.00 36.66 290 GLN A O 1
ATOM 2275 N N . THR A 1 291 ? 3.312 1.918 -1.231 1.00 38.44 291 THR A N 1
ATOM 2276 C CA . THR A 1 291 ? 3.870 2.868 -0.248 1.00 38.44 291 THR A CA 1
ATOM 2277 C C . THR A 1 291 ? 5.081 2.376 0.519 1.00 38.44 291 THR A C 1
ATOM 2279 O O . THR A 1 291 ? 5.751 3.199 1.130 1.00 38.44 291 THR A O 1
ATOM 2282 N N . GLN A 1 292 ? 5.396 1.077 0.496 1.00 38.50 292 GLN A N 1
ATOM 2283 C CA . GLN A 1 292 ? 6.543 0.560 1.263 1.00 38.50 292 GLN A CA 1
ATOM 2284 C C . GLN A 1 292 ? 7.385 -0.479 0.547 1.00 38.50 292 GLN A C 1
ATOM 2286 O O . GLN A 1 292 ? 8.574 -0.601 0.824 1.00 38.50 292 GLN A O 1
ATOM 2291 N N . TRP A 1 293 ? 6.835 -1.172 -0.445 1.00 34.00 293 TRP A N 1
ATOM 2292 C CA . TRP A 1 293 ? 7.659 -2.013 -1.311 1.00 34.00 293 TRP A CA 1
ATOM 2293 C C . TRP A 1 293 ? 8.161 -1.253 -2.539 1.00 34.00 293 TRP A C 1
ATOM 2295 O O . TRP A 1 293 ? 8.964 -1.790 -3.294 1.00 34.00 293 TRP A O 1
ATOM 2305 N N . THR A 1 294 ? 7.826 0.036 -2.665 1.00 40.28 294 THR A N 1
ATOM 2306 C CA . THR A 1 294 ? 8.564 1.014 -3.480 1.00 40.28 294 THR A CA 1
ATOM 2307 C C . THR A 1 294 ? 10.033 1.138 -3.067 1.00 40.28 294 THR A C 1
ATOM 2309 O O . THR A 1 294 ? 10.834 1.541 -3.897 1.00 40.28 294 THR A O 1
ATOM 2312 N N . HIS A 1 295 ? 10.428 0.708 -1.863 1.00 35.59 295 HIS A N 1
ATOM 2313 C CA . HIS A 1 295 ? 11.835 0.600 -1.447 1.00 35.59 295 HIS A CA 1
ATOM 2314 C C . HIS A 1 295 ? 12.600 -0.493 -2.220 1.00 35.59 295 HIS A C 1
ATOM 2316 O O . HIS A 1 295 ? 13.791 -0.353 -2.488 1.00 35.59 295 HIS A O 1
ATOM 2322 N N . LEU A 1 296 ? 11.905 -1.560 -2.633 1.00 33.06 296 LEU A N 1
ATOM 2323 C CA . LEU A 1 296 ? 12.434 -2.579 -3.543 1.00 33.06 296 LEU A CA 1
ATOM 2324 C C . LEU A 1 296 ? 12.115 -2.226 -4.997 1.00 33.06 296 LEU A C 1
ATOM 2326 O O . LEU A 1 296 ? 12.998 -2.277 -5.835 1.00 33.06 296 LEU A O 1
ATOM 2330 N N . GLY A 1 297 ? 10.899 -1.770 -5.301 1.00 31.12 297 GLY A N 1
ATOM 2331 C CA . GLY A 1 297 ? 10.475 -1.371 -6.647 1.00 31.12 297 GLY A CA 1
ATOM 2332 C C . GLY A 1 297 ? 11.267 -0.204 -7.247 1.00 31.12 297 GLY A C 1
ATOM 2333 O O . GLY A 1 297 ? 11.469 -0.183 -8.458 1.00 31.12 297 GLY A O 1
ATOM 2334 N N . ALA A 1 298 ? 11.752 0.737 -6.426 1.00 34.81 298 ALA A N 1
ATOM 2335 C CA . ALA A 1 298 ? 12.618 1.824 -6.877 1.00 34.81 298 ALA A CA 1
ATOM 2336 C C . ALA A 1 298 ? 14.008 1.311 -7.263 1.00 34.81 298 ALA A C 1
ATOM 2338 O O . ALA A 1 298 ? 14.511 1.745 -8.285 1.00 34.81 298 ALA A O 1
ATOM 2339 N N . SER A 1 299 ? 14.592 0.346 -6.537 1.00 33.00 299 SER A N 1
ATOM 2340 C CA . SER A 1 299 ? 15.867 -0.279 -6.932 1.00 33.00 299 SER A CA 1
ATOM 2341 C C . SER A 1 299 ? 15.738 -1.242 -8.120 1.00 33.00 299 SER A C 1
ATOM 2343 O O . SER A 1 299 ? 16.747 -1.569 -8.745 1.00 33.00 299 SER A O 1
ATOM 2345 N N . VAL A 1 300 ? 14.509 -1.662 -8.457 1.00 32.00 300 VAL A N 1
ATOM 2346 C CA . VAL A 1 300 ? 14.182 -2.387 -9.700 1.00 32.00 300 VAL A CA 1
ATOM 2347 C C . VAL A 1 300 ? 13.641 -1.460 -10.798 1.00 32.00 300 VAL A C 1
ATOM 2349 O O . VAL A 1 300 ? 13.210 -1.932 -11.851 1.00 32.00 300 VAL A O 1
ATOM 2352 N N . HIS A 1 301 ? 13.630 -0.139 -10.592 1.00 35.84 301 HIS A N 1
ATOM 2353 C CA . HIS A 1 301 ? 13.149 0.779 -11.614 1.00 35.84 301 HIS A CA 1
ATOM 2354 C C . HIS A 1 301 ? 14.158 0.833 -12.766 1.00 35.84 301 HIS A C 1
ATOM 2356 O O . HIS A 1 301 ? 15.360 0.952 -12.564 1.00 35.84 301 HIS A O 1
ATOM 2362 N N . SER A 1 302 ? 13.678 0.825 -14.011 1.00 33.91 302 SER A N 1
ATOM 2363 C CA . SER A 1 302 ? 14.522 0.874 -15.225 1.00 33.91 302 SER A CA 1
ATOM 2364 C C . SER A 1 302 ? 15.499 2.060 -15.337 1.00 33.91 302 SER A C 1
ATOM 2366 O O . SER A 1 302 ? 16.227 2.157 -16.322 1.00 33.91 302 SER A O 1
ATOM 2368 N N . ARG A 1 303 ? 15.455 3.000 -14.387 1.00 40.62 303 ARG A N 1
ATOM 2369 C CA . ARG A 1 303 ? 16.232 4.242 -14.372 1.00 40.62 303 ARG A CA 1
ATOM 2370 C C . ARG A 1 303 ? 17.100 4.414 -13.124 1.00 40.62 303 ARG A C 1
ATOM 2372 O O . ARG A 1 303 ? 17.888 5.351 -13.113 1.00 40.62 303 ARG A O 1
ATOM 2379 N N . THR A 1 304 ? 17.008 3.528 -12.126 1.00 37.72 304 THR A N 1
ATOM 2380 C CA . THR A 1 304 ? 18.027 3.453 -11.070 1.00 37.72 304 THR A CA 1
ATOM 2381 C C . THR A 1 304 ? 19.311 2.931 -11.693 1.00 37.72 304 THR A C 1
ATOM 2383 O O . THR A 1 304 ? 19.352 1.807 -12.190 1.00 37.72 304 THR A O 1
ATOM 2386 N N . SER A 1 305 ? 20.366 3.739 -11.670 1.00 36.66 305 SER A N 1
ATOM 2387 C CA . SER A 1 305 ? 21.677 3.395 -12.231 1.00 36.66 305 SER A CA 1
ATOM 2388 C C . SER A 1 305 ? 22.373 2.242 -11.496 1.00 36.66 305 SER A C 1
ATOM 2390 O O . SER A 1 305 ? 23.272 1.621 -12.059 1.00 36.66 305 SER A O 1
ATOM 2392 N N . PHE A 1 306 ? 21.944 1.917 -10.269 1.00 45.28 306 PHE A N 1
ATOM 2393 C CA . PHE A 1 306 ? 22.549 0.882 -9.432 1.00 45.28 306 PHE A CA 1
ATOM 2394 C C . PHE A 1 306 ? 21.499 0.067 -8.672 1.00 45.28 306 PHE A C 1
ATOM 2396 O O . PHE A 1 306 ? 20.481 0.591 -8.218 1.00 45.28 306 PHE A O 1
ATOM 2403 N N . THR A 1 307 ? 21.772 -1.227 -8.484 1.00 47.31 307 THR A N 1
ATOM 2404 C CA . THR A 1 307 ? 20.954 -2.093 -7.628 1.00 47.31 307 THR A CA 1
ATOM 2405 C C . THR A 1 307 ? 21.336 -1.846 -6.177 1.00 47.31 307 THR A C 1
ATOM 2407 O O . THR A 1 307 ? 22.361 -2.320 -5.689 1.00 47.31 307 THR A O 1
ATOM 2410 N N . TYR A 1 308 ? 20.509 -1.083 -5.480 1.00 53.50 308 TYR A N 1
ATOM 2411 C CA . TYR A 1 308 ? 20.718 -0.787 -4.073 1.00 53.50 308 TYR A CA 1
ATOM 2412 C C . TYR A 1 308 ? 20.397 -2.016 -3.218 1.00 53.50 308 TYR A C 1
ATOM 2414 O O . TYR A 1 308 ? 19.259 -2.485 -3.196 1.00 53.50 308 TYR A O 1
ATOM 2422 N N . ARG A 1 309 ? 21.407 -2.553 -2.526 1.00 54.72 309 ARG A N 1
ATOM 2423 C CA . ARG A 1 309 ? 21.256 -3.662 -1.578 1.00 54.72 309 ARG A CA 1
ATOM 2424 C C . ARG A 1 309 ? 21.624 -3.188 -0.181 1.00 54.72 309 ARG A C 1
ATOM 2426 O O . ARG A 1 309 ? 22.702 -2.639 0.016 1.00 54.72 309 ARG A O 1
ATOM 2433 N N . ILE A 1 310 ? 20.727 -3.431 0.768 1.00 60.72 310 ILE A N 1
ATOM 2434 C CA . ILE A 1 310 ? 21.003 -3.239 2.192 1.00 60.72 310 ILE A CA 1
ATOM 2435 C C . ILE A 1 310 ? 22.037 -4.305 2.606 1.00 60.72 310 ILE A C 1
ATOM 2437 O O . ILE A 1 310 ? 21.890 -5.465 2.194 1.00 60.72 310 ILE A O 1
ATOM 2441 N N . PRO A 1 311 ? 23.077 -3.955 3.383 1.00 66.62 311 PRO A N 1
ATOM 2442 C CA . PRO A 1 311 ? 24.013 -4.927 3.944 1.00 66.62 311 PRO A CA 1
ATOM 2443 C C . PRO A 1 311 ? 23.278 -6.057 4.682 1.00 66.62 311 PRO A C 1
ATOM 2445 O O . PRO A 1 311 ? 22.246 -5.823 5.311 1.00 66.62 311 PRO A O 1
ATOM 2448 N N . ARG A 1 312 ? 23.793 -7.296 4.622 1.00 67.94 312 ARG A N 1
ATOM 2449 C CA . ARG A 1 312 ? 23.117 -8.459 5.242 1.00 67.94 312 ARG A CA 1
ATOM 2450 C C . ARG A 1 312 ? 22.892 -8.279 6.743 1.00 67.94 312 ARG A C 1
ATOM 2452 O O . ARG A 1 312 ? 21.875 -8.748 7.249 1.00 67.94 312 ARG A O 1
ATOM 2459 N N . ASP A 1 313 ? 23.808 -7.588 7.410 1.00 75.56 313 ASP A N 1
ATOM 2460 C CA . ASP A 1 313 ? 23.773 -7.375 8.856 1.00 75.56 313 ASP A CA 1
ATOM 2461 C C . ASP A 1 313 ? 22.654 -6.399 9.260 1.00 75.56 313 ASP A C 1
ATOM 2463 O O . ASP A 1 313 ? 21.961 -6.622 10.249 1.00 75.56 313 ASP A O 1
ATOM 2467 N N . GLU A 1 314 ? 22.374 -5.400 8.417 1.00 72.75 314 GLU A N 1
ATOM 2468 C CA . GLU A 1 314 ? 21.349 -4.374 8.662 1.00 72.75 314 GLU A CA 1
ATOM 2469 C C . GLU A 1 314 ? 19.963 -4.739 8.102 1.00 72.75 314 GLU A C 1
ATOM 2471 O O . GLU A 1 314 ? 18.949 -4.125 8.443 1.00 72.75 314 GLU A O 1
ATOM 2476 N N . TRP A 1 315 ? 19.880 -5.773 7.257 1.00 67.38 315 TRP A N 1
ATOM 2477 C CA . TRP A 1 315 ? 18.645 -6.190 6.580 1.00 67.38 315 TRP A CA 1
ATOM 2478 C C . TRP A 1 315 ? 17.473 -6.406 7.542 1.00 67.38 315 TRP A C 1
ATOM 2480 O O . TRP A 1 315 ? 16.358 -5.944 7.293 1.00 67.38 315 TRP A O 1
ATOM 2490 N N . ARG A 1 316 ? 17.714 -7.098 8.663 1.00 72.38 316 ARG A N 1
ATOM 2491 C CA . ARG A 1 316 ? 16.661 -7.416 9.641 1.00 72.38 316 ARG A CA 1
ATOM 2492 C C . ARG A 1 316 ? 16.087 -6.159 10.278 1.00 72.38 316 ARG A C 1
ATOM 2494 O O . ARG A 1 316 ? 14.870 -6.066 10.430 1.00 72.38 316 ARG A O 1
ATOM 2501 N N . LEU A 1 317 ? 16.949 -5.208 10.626 1.00 77.44 317 LEU A N 1
ATOM 2502 C CA . LEU A 1 317 ? 16.548 -3.947 11.234 1.00 77.44 317 LEU A CA 1
ATOM 2503 C C . LEU A 1 317 ? 15.697 -3.132 10.256 1.00 77.44 317 LEU A C 1
ATOM 2505 O O . LEU A 1 317 ? 14.582 -2.739 10.595 1.00 77.44 317 LEU A O 1
ATOM 2509 N N . VAL A 1 318 ? 16.173 -2.962 9.018 1.00 71.00 318 VAL A N 1
ATOM 2510 C CA . VAL A 1 318 ? 15.460 -2.190 7.990 1.00 71.00 318 VAL A CA 1
ATOM 2511 C C . VAL A 1 318 ? 14.103 -2.807 7.668 1.00 71.00 318 VAL A C 1
ATOM 2513 O O . VAL A 1 318 ? 13.100 -2.094 7.628 1.00 71.00 318 VAL A O 1
ATOM 2516 N N . VAL A 1 319 ? 14.033 -4.126 7.474 1.00 72.44 319 VAL A N 1
ATOM 2517 C CA . VAL A 1 319 ? 12.763 -4.807 7.186 1.00 72.44 319 VAL A CA 1
ATOM 2518 C C . VAL A 1 319 ? 11.798 -4.680 8.358 1.00 72.44 319 VAL A C 1
ATOM 2520 O O . VAL A 1 319 ? 10.634 -4.353 8.147 1.00 72.44 319 VAL A O 1
ATOM 2523 N N . THR A 1 320 ? 12.267 -4.880 9.590 1.00 76.12 320 THR A N 1
ATOM 2524 C CA . THR A 1 320 ? 11.411 -4.799 10.783 1.00 76.12 320 THR A CA 1
ATOM 2525 C C . THR A 1 320 ? 10.837 -3.395 10.962 1.00 76.12 320 THR A C 1
ATOM 2527 O O . THR A 1 320 ? 9.631 -3.250 11.152 1.00 76.12 320 THR A O 1
ATOM 2530 N N . LEU A 1 321 ? 11.667 -2.355 10.834 1.00 77.75 321 LEU A N 1
ATOM 2531 C CA . LEU A 1 321 ? 11.221 -0.964 10.938 1.00 77.75 321 LEU A CA 1
ATOM 2532 C C . LEU A 1 321 ? 10.197 -0.613 9.856 1.00 77.75 321 LEU A C 1
ATOM 2534 O O . LEU A 1 321 ? 9.179 0.003 10.161 1.00 77.75 321 LEU A O 1
ATOM 2538 N N . ASN A 1 322 ? 10.415 -1.052 8.614 1.00 73.56 322 ASN A N 1
ATOM 2539 C CA . ASN A 1 322 ? 9.457 -0.827 7.534 1.00 73.56 322 ASN A CA 1
ATOM 2540 C C . ASN A 1 322 ? 8.149 -1.607 7.750 1.00 73.56 322 ASN A C 1
ATOM 2542 O O . ASN A 1 322 ? 7.075 -1.049 7.571 1.00 73.56 322 ASN A O 1
ATOM 2546 N N . LEU A 1 323 ? 8.197 -2.858 8.214 1.00 74.62 323 LEU A N 1
ATOM 2547 C CA . LEU A 1 323 ? 6.980 -3.618 8.524 1.00 74.62 323 LEU A CA 1
ATOM 2548 C C . LEU A 1 323 ? 6.149 -2.952 9.625 1.00 74.62 323 LEU A C 1
ATOM 2550 O O . LEU A 1 323 ? 4.930 -2.842 9.491 1.00 74.62 323 LEU A O 1
ATOM 2554 N N . LEU A 1 324 ? 6.800 -2.466 10.684 1.00 78.56 324 LEU A N 1
ATOM 2555 C CA . LEU A 1 324 ? 6.133 -1.706 11.743 1.00 78.56 324 LEU A CA 1
ATOM 2556 C C . LEU A 1 324 ? 5.534 -0.406 11.194 1.00 78.56 324 LEU A C 1
ATOM 2558 O O . LEU A 1 324 ? 4.376 -0.097 11.471 1.00 78.56 324 LEU A O 1
ATOM 2562 N N . TYR A 1 325 ? 6.282 0.297 10.345 1.00 77.19 325 TYR A N 1
ATOM 2563 C CA . TYR A 1 325 ? 5.826 1.495 9.647 1.00 77.19 325 TYR A CA 1
ATOM 2564 C C . TYR A 1 325 ? 4.555 1.239 8.807 1.00 77.19 325 TYR A C 1
ATOM 2566 O O . TYR A 1 325 ? 3.691 2.109 8.722 1.00 77.19 325 TYR A O 1
ATOM 2574 N N . ALA A 1 326 ? 4.391 0.052 8.198 1.00 71.88 326 ALA A N 1
ATOM 2575 C CA . ALA A 1 326 ? 3.170 -0.347 7.462 1.00 71.88 326 ALA A CA 1
ATOM 2576 C C . ALA A 1 326 ? 2.017 -0.718 8.370 1.00 71.88 326 ALA A C 1
ATOM 2578 O O . ALA A 1 326 ? 0.864 -0.385 8.092 1.00 71.88 326 ALA A O 1
ATOM 2579 N N . ALA A 1 327 ? 2.327 -1.477 9.414 1.00 79.44 327 ALA A N 1
ATOM 2580 C CA . ALA A 1 327 ? 1.317 -2.067 10.263 1.00 79.44 327 ALA A CA 1
ATOM 2581 C C . ALA A 1 327 ? 0.574 -0.991 11.059 1.00 79.44 327 ALA A C 1
ATOM 2583 O O . ALA A 1 327 ? -0.642 -1.077 11.199 1.00 79.44 327 ALA A O 1
ATOM 2584 N N . VAL A 1 328 ? 1.273 0.042 11.542 1.00 84.62 328 VAL A N 1
ATOM 2585 C CA . VAL A 1 328 ? 0.708 1.032 12.472 1.00 84.62 328 VAL A CA 1
ATOM 2586 C C . VAL A 1 328 ? -0.544 1.743 11.920 1.00 84.62 328 VAL A C 1
ATOM 2588 O O . VAL A 1 328 ? -1.571 1.699 12.602 1.00 84.62 328 VAL A O 1
ATOM 2591 N N . PRO A 1 329 ? -0.557 2.332 10.705 1.00 81.94 329 PRO A N 1
ATOM 2592 C CA . PRO A 1 329 ? -1.765 2.972 10.171 1.00 81.94 329 PRO A CA 1
ATOM 2593 C C . PRO A 1 329 ? -2.932 2.003 9.941 1.00 81.94 329 PRO A C 1
ATOM 2595 O O . PRO A 1 329 ? -4.092 2.369 10.131 1.00 81.94 329 PRO A O 1
ATOM 2598 N N . VAL A 1 330 ? -2.635 0.756 9.564 1.00 80.75 330 VAL A N 1
ATOM 2599 C CA . VAL A 1 330 ? -3.651 -0.285 9.346 1.00 80.75 330 VAL A CA 1
ATOM 2600 C C . VAL A 1 330 ? -4.263 -0.727 10.670 1.00 80.75 330 VAL A C 1
ATOM 2602 O O . VAL A 1 330 ? -5.484 -0.778 10.797 1.00 80.75 330 VAL A O 1
ATOM 2605 N N . LEU A 1 331 ? -3.429 -1.001 11.673 1.00 85.56 331 LEU A N 1
ATOM 2606 C CA . LEU A 1 331 ? -3.870 -1.378 13.014 1.00 85.56 331 LEU A CA 1
ATOM 2607 C C . LEU A 1 331 ? -4.690 -0.260 13.662 1.00 85.56 331 LEU A C 1
ATOM 2609 O O . LEU A 1 331 ? -5.698 -0.541 14.308 1.00 85.56 331 LEU A O 1
ATOM 2613 N N . LEU A 1 332 ? -4.318 1.002 13.430 1.00 87.69 332 LEU A N 1
ATOM 2614 C CA . LEU A 1 332 ? -5.098 2.153 13.872 1.00 87.69 332 LEU A CA 1
ATOM 2615 C C . LEU A 1 332 ? -6.486 2.186 13.213 1.00 87.69 332 LEU A C 1
ATOM 2617 O O . LEU A 1 332 ? -7.483 2.373 13.908 1.00 87.69 332 LEU A O 1
ATOM 2621 N N . ALA A 1 333 ? -6.573 1.968 11.898 1.00 83.69 333 ALA A N 1
ATOM 2622 C CA . ALA A 1 333 ? -7.853 1.920 11.193 1.00 83.69 333 ALA A CA 1
ATOM 2623 C C . ALA A 1 333 ? -8.743 0.766 11.686 1.00 83.69 333 ALA A C 1
ATOM 2625 O O . ALA A 1 333 ? -9.938 0.959 11.913 1.00 83.69 333 ALA A O 1
ATOM 2626 N N . VAL A 1 334 ? -8.158 -0.414 11.924 1.00 83.62 334 VAL A N 1
ATOM 2627 C CA . VAL A 1 334 ? -8.863 -1.563 12.516 1.00 83.62 334 VAL A CA 1
ATOM 2628 C C . VAL A 1 334 ? -9.379 -1.218 13.912 1.00 83.62 334 VAL A C 1
ATOM 2630 O O . VAL A 1 334 ? -10.551 -1.448 14.199 1.00 83.62 334 VAL A O 1
ATOM 2633 N N . ARG A 1 335 ? -8.549 -0.605 14.765 1.00 89.12 335 ARG A N 1
ATOM 2634 C CA . ARG A 1 335 ? -8.947 -0.155 16.106 1.00 89.12 335 ARG A CA 1
ATOM 2635 C C . ARG A 1 335 ? -10.116 0.830 16.062 1.00 89.12 335 ARG A C 1
ATOM 2637 O O . ARG A 1 335 ? -11.047 0.684 16.852 1.00 89.12 335 ARG A O 1
ATOM 2644 N N . CYS A 1 336 ? -10.068 1.805 15.155 1.00 85.69 336 CYS A N 1
ATOM 2645 C CA . CYS A 1 336 ? -11.124 2.802 14.972 1.00 85.69 336 CYS A CA 1
ATOM 2646 C C . CYS A 1 336 ? -12.434 2.172 14.495 1.00 85.69 336 CYS A C 1
ATOM 2648 O O . CYS A 1 336 ? -13.506 2.610 14.894 1.00 85.69 336 CYS A O 1
ATOM 2650 N N . TYR A 1 337 ? -12.354 1.144 13.650 1.00 81.25 337 TYR A N 1
ATOM 2651 C CA . TYR A 1 337 ? -13.527 0.461 13.118 1.00 81.25 337 TYR A CA 1
ATOM 2652 C C . TYR A 1 337 ? -14.181 -0.480 14.139 1.00 81.25 337 TYR A C 1
ATOM 2654 O O . TYR A 1 337 ? -15.406 -0.477 14.264 1.00 81.25 337 TYR A O 1
ATOM 2662 N N . MET A 1 338 ? -13.368 -1.257 14.864 1.00 81.12 338 MET A N 1
ATOM 2663 C CA . MET A 1 338 ? -13.828 -2.286 15.804 1.00 81.12 338 MET A CA 1
ATOM 2664 C C . MET A 1 338 ? -14.466 -1.705 17.068 1.00 81.12 338 MET A C 1
ATOM 2666 O O . MET A 1 338 ? -15.447 -2.254 17.562 1.00 81.12 338 MET A O 1
ATOM 2670 N N . ASP A 1 339 ? -13.933 -0.600 17.593 1.00 82.81 339 ASP A N 1
ATOM 2671 C CA . ASP A 1 339 ? -14.501 0.064 18.766 1.00 82.81 339 ASP A CA 1
ATOM 2672 C C . ASP A 1 339 ? -14.562 1.582 18.562 1.00 82.81 339 ASP A C 1
ATOM 2674 O O . ASP A 1 339 ? -13.581 2.315 18.680 1.00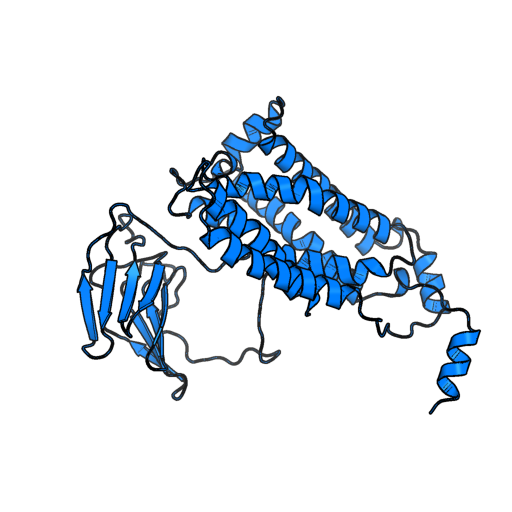 82.81 339 ASP A O 1
ATOM 2678 N N . GLN A 1 340 ? -15.767 2.044 18.245 1.00 86.75 340 GLN A N 1
ATOM 2679 C CA . GLN A 1 340 ? -16.043 3.434 17.899 1.00 86.75 340 GLN A CA 1
ATOM 2680 C C . GLN A 1 340 ? -16.421 4.273 19.124 1.00 86.75 340 GLN A C 1
ATOM 2682 O O . GLN A 1 340 ? -16.437 5.498 19.027 1.00 86.75 340 GLN A O 1
ATOM 2687 N N . ALA A 1 341 ? -16.714 3.645 20.272 1.00 84.88 341 ALA A N 1
ATOM 2688 C CA . ALA A 1 341 ? -17.351 4.304 21.413 1.00 84.88 341 ALA A CA 1
ATOM 2689 C C . ALA A 1 341 ? -16.546 5.509 21.915 1.00 84.88 341 ALA A C 1
ATOM 2691 O O . ALA A 1 341 ? -17.112 6.574 22.137 1.00 84.88 341 ALA A O 1
ATOM 2692 N N . PHE A 1 342 ? -15.220 5.386 21.992 1.00 85.69 342 PHE A N 1
ATOM 2693 C CA . PHE A 1 342 ? -14.342 6.477 22.421 1.00 85.69 342 PHE A CA 1
ATOM 2694 C C . PHE A 1 342 ? -14.372 7.705 21.479 1.00 85.69 342 PHE A C 1
ATOM 2696 O O . PHE A 1 342 ? -14.262 8.850 21.926 1.00 85.69 342 PHE A O 1
ATOM 2703 N N . PHE A 1 343 ? -14.562 7.492 20.172 1.00 86.69 343 PHE A N 1
ATOM 2704 C CA . PHE A 1 343 ? -14.492 8.543 19.143 1.00 86.69 343 PHE A CA 1
ATOM 2705 C C . PHE A 1 343 ? -15.833 9.227 18.865 1.00 86.69 343 PHE A C 1
ATOM 2707 O O . PHE A 1 343 ? -15.873 10.250 18.179 1.00 86.69 343 PHE A O 1
ATOM 2714 N N . MET A 1 344 ? -16.930 8.673 19.377 1.00 84.44 344 MET A N 1
ATOM 2715 C CA . MET A 1 344 ? -18.277 9.179 19.138 1.00 84.44 344 MET A CA 1
ATOM 2716 C C . MET A 1 344 ? -18.576 10.439 19.953 1.00 84.44 344 MET A C 1
ATOM 2718 O O . MET A 1 344 ? -18.102 10.604 21.073 1.00 84.44 344 MET A O 1
ATOM 2722 N N . LYS A 1 345 ? -19.382 11.344 19.386 1.00 80.12 345 LYS A N 1
ATOM 2723 C CA . LYS A 1 345 ? -19.921 12.496 20.125 1.00 80.12 345 LYS A CA 1
ATOM 2724 C C . LYS A 1 345 ? -21.102 12.049 20.986 1.00 80.12 345 LYS A C 1
ATOM 2726 O O . LYS A 1 345 ? -21.925 11.260 20.524 1.00 80.12 345 LYS A O 1
ATOM 2731 N N . ASN A 1 346 ? -21.221 12.603 22.190 1.00 67.50 346 ASN A N 1
ATOM 2732 C CA . ASN A 1 346 ? -22.389 12.381 23.042 1.00 67.50 346 ASN A CA 1
ATOM 2733 C C . ASN A 1 346 ? -23.604 13.059 22.400 1.00 67.50 346 ASN A C 1
ATOM 2735 O O . ASN A 1 346 ? -23.595 14.271 22.181 1.00 67.50 346 ASN A O 1
ATOM 2739 N N . VAL A 1 347 ? -24.635 12.280 22.072 1.00 59.81 347 VAL A N 1
ATOM 2740 C CA . VAL A 1 347 ? -25.919 12.813 21.603 1.00 59.81 347 VAL A CA 1
ATOM 2741 C C . VAL A 1 347 ? -26.812 13.019 22.831 1.00 59.81 347 VAL A C 1
ATOM 2743 O O . VAL A 1 347 ? -27.046 12.052 23.559 1.00 59.81 347 VAL A O 1
ATOM 2746 N N . PRO A 1 348 ? -27.320 14.237 23.092 1.00 51.06 348 PRO A N 1
ATOM 2747 C CA . PRO A 1 348 ? -28.284 14.468 24.165 1.00 51.06 348 PRO A CA 1
ATOM 2748 C C . PRO A 1 348 ? -29.543 13.604 23.975 1.00 51.06 348 PRO A C 1
ATOM 2750 O O . PRO A 1 348 ? -30.050 13.480 22.857 1.00 51.06 348 PRO A O 1
ATOM 2753 N N . GLN A 1 349 ? -30.070 13.032 25.065 1.00 46.19 349 GLN A N 1
ATOM 2754 C CA . GLN A 1 349 ? -31.202 12.085 25.077 1.00 46.19 349 GLN A CA 1
ATOM 2755 C C . GLN A 1 349 ? -32.464 12.554 24.316 1.00 46.19 349 GLN A C 1
ATOM 2757 O O . GLN A 1 349 ? -33.262 11.716 23.892 1.00 46.19 349 GLN A O 1
ATOM 2762 N N . GLU A 1 350 ? -32.650 13.855 24.077 1.00 43.09 350 GLU A N 1
ATOM 2763 C CA . GLU A 1 350 ? -33.829 14.387 23.380 1.00 43.09 350 GLU A CA 1
ATOM 2764 C C . GLU A 1 350 ? -33.947 13.935 21.912 1.00 43.09 350 GLU A C 1
ATOM 2766 O O . GLU A 1 350 ? -35.059 13.683 21.440 1.00 43.09 350 GLU A O 1
ATOM 2771 N N . GLN A 1 351 ? -32.836 13.732 21.191 1.00 44.00 351 GLN A N 1
ATOM 2772 C CA . GLN A 1 351 ? -32.883 13.329 19.775 1.00 44.00 351 GLN A CA 1
ATOM 2773 C C . GLN A 1 351 ? -33.167 11.832 19.567 1.00 44.00 351 GLN A C 1
ATOM 2775 O O . GLN A 1 351 ? -33.757 11.457 18.552 1.00 44.00 351 GLN A O 1
ATOM 2780 N N . ALA A 1 352 ? -32.837 10.975 20.539 1.00 42.56 352 ALA A N 1
ATOM 2781 C CA . ALA A 1 352 ? -33.118 9.538 20.468 1.00 42.56 352 ALA A CA 1
ATOM 2782 C C . ALA A 1 352 ? -34.623 9.220 20.589 1.00 42.56 352 ALA A C 1
ATOM 2784 O O . ALA A 1 352 ? -35.100 8.224 20.042 1.00 42.56 352 ALA A O 1
ATOM 2785 N N . SER A 1 353 ? -35.394 10.086 21.259 1.00 39.00 353 SER A N 1
ATOM 2786 C CA . SER A 1 353 ? -36.848 9.920 21.409 1.00 39.00 353 SER A CA 1
ATOM 2787 C C . SER A 1 353 ? -37.635 10.266 20.135 1.00 39.00 353 SER A C 1
ATOM 2789 O O . SER A 1 353 ? -38.675 9.662 19.865 1.00 39.00 353 SER A O 1
ATOM 2791 N N . ASN A 1 354 ? -37.117 11.178 19.304 1.00 38.91 354 ASN A N 1
ATOM 2792 C CA . ASN A 1 354 ? -37.793 11.633 18.086 1.00 38.91 354 ASN A CA 1
ATOM 2793 C C . ASN A 1 354 ? -37.659 10.652 16.909 1.00 38.91 354 ASN A C 1
ATOM 2795 O O . ASN A 1 354 ? -38.504 10.655 16.016 1.00 38.91 354 ASN A O 1
ATOM 2799 N N . GLY A 1 355 ? -36.647 9.776 16.920 1.00 38.44 355 GLY A N 1
ATOM 2800 C CA . GLY A 1 355 ? -36.487 8.710 15.922 1.00 38.44 355 GLY A CA 1
ATOM 2801 C C . GLY A 1 355 ? -37.480 7.554 16.088 1.00 38.44 355 GLY A C 1
ATOM 2802 O O . GLY A 1 355 ? -37.873 6.940 15.104 1.00 38.44 355 GLY A O 1
ATOM 2803 N N . LYS A 1 356 ? -37.963 7.294 17.313 1.00 41.78 356 LYS A N 1
ATOM 2804 C CA . LYS A 1 356 ? -38.987 6.262 17.573 1.00 41.78 356 LYS A CA 1
ATOM 2805 C C . LYS A 1 356 ? -40.416 6.690 17.211 1.00 41.78 356 LYS A C 1
ATOM 2807 O O . LYS A 1 356 ? -41.298 5.842 17.187 1.00 41.78 356 LYS A O 1
ATOM 2812 N N . LYS A 1 357 ? -40.659 7.976 16.929 1.00 38.12 357 LYS A N 1
ATOM 2813 C CA . LYS A 1 357 ? -41.986 8.511 16.554 1.00 38.12 357 LYS A CA 1
ATOM 2814 C C . LYS A 1 357 ? -42.200 8.675 15.041 1.00 38.12 357 LYS A C 1
ATOM 2816 O O . LYS A 1 357 ? -43.241 9.184 14.641 1.00 38.12 357 LYS A O 1
ATOM 2821 N N . LYS A 1 358 ? -41.242 8.267 14.203 1.00 38.75 358 LYS A N 1
ATOM 2822 C CA . LYS A 1 358 ? -41.351 8.303 12.733 1.00 38.75 358 LYS A CA 1
ATOM 2823 C C . LYS A 1 358 ? -41.082 6.929 12.106 1.00 38.75 358 LYS A C 1
ATOM 2825 O O . LYS A 1 358 ? -40.245 6.817 11.214 1.00 38.75 358 LYS A O 1
ATOM 2830 N N . SER A 1 359 ? -41.770 5.902 12.604 1.00 35.50 359 SER A N 1
ATOM 2831 C CA . SER A 1 359 ? -41.935 4.619 11.910 1.00 35.50 359 SER A CA 1
ATOM 2832 C C . SER A 1 359 ? -43.363 4.483 11.424 1.00 35.50 359 SER A C 1
ATOM 2834 O O . SER A 1 359 ? -44.260 5.000 12.127 1.00 35.50 359 SER A O 1
#

Sequence (359 aa):
MALVWAGSMIASQIVFIPGIVVGKYGKNILPAFWRNAAFLVLPIWAAAKLFNRPRELPIIPADKVEVEQKKALFSRPADLLLTLGLLGTIIFTGFRGFVILECSLDSCFSYIYQYEPYMKDSVGFPKVMMLVSLFYVVPLLTACVYGLYTPGCTWMLDWTLFLAGAVAQRYDPSKDSWDMVAPMADKRINFGVGVMLGFIFVVGGHNGVSHLSSIERYDPHQNQWTACRPMNEPRTGVGSAVVDNYLYVVGGHSGSSYLNTVQRYDPITDSWHDSSGMMYCRSHSCISPQTQWTHLGASVHSRTSFTYRIPRDEWRLVVTLNLLYAAVPVLLAVRCYMDQAFFMKNVPQEQASNGKKKS

Nearest PDB structures (foldseek):
  7pvp-assembly1_A  TM=9.477E-01  e=1.556E-11  synthetic construct
  8p2u-assembly1_A  TM=9.462E-01  e=1.903E-11  synthetic construct
  8ejr-assembly2_B  TM=9.449E-01  e=1.221E-10  Homo sapiens
  1zgk-assembly1_A  TM=9.677E-01  e=1.651E-10  Homo sapiens
  8pks-assembly1_B  TM=9.425E-01  e=1.736E-10  Homo sapiens

Foldseek 3Di:
DVLLVLLQQLLVLLQVLCLVVQQPPVPDDDPVSVVSVVVNVVSVVSNVVVLPDDDPDPDDDLVLLVVLQPDACVNVVLLVVLLVLLVLLLVVLQLLLCLLVVPPDPVSVCCCVFFQVLSVFSRCRVSSLSNCCNPPVNVLSVVLSVLSRHFQQLVLLSSLSSVLSNQDDDDDDDDVDDDDQDDDPADFDQWEWDAAPQWIKTAWGDRPPATFQWMWIAHPVVSDIDTFQGDPAGFGLWYWDADPRKIKTAWGQRPPDTAQWIWIADPVVSDIDTDDGHPDGAGHDDDDTPNQCCSQRSLRHPRGPHNDDNPPVCVVVSVVSSVSSSVSSVSSNVVCVVDVSRNNDNDPPPVVVVVVVPD

Organism: Anabarilius grahami (NCBI:txid495550)

Mean predicted aligned error: 17.15 Å

Radius of gyration: 24.7 Å; Cα contacts (8 Å, |Δi|>4): 532; chains: 1; bounding box: 68×49×66 Å

pLDDT: mean 70.6, std 18.32, range [27.22, 94.88]

InterPro domains:
  IPR006652 Kelch repeat type 1 [PF01344] (188-232)
  IPR006652 Kelch repeat type 1 [PF01344] (234-279)
  IPR006652 Kelch repeat type 1 [SM00612] (160-198)
  IPR006652 Kelch repeat type 1 [SM00612] (199-245)
  IPR006652 Kelch repeat type 1 [SM00612] (246-292)
  IPR015915 Kelch-type beta-propeller [G3DSA:2.120.10.80] (144-326)
  IPR015915 Kelch-type beta-propeller [SSF117281] (168-322)
  IPR059044 Transmembrane 6 superfamily member 1/2, transmembrane domain [PF26083] (2-58)

Solvent-accessible surface area (backbone atoms only — not comparable to full-atom values): 19786 Å² total; per-residue (Å²): 110,72,49,26,52,34,21,32,52,46,49,52,49,70,44,52,55,53,32,57,47,62,49,71,37,81,92,57,86,54,74,69,54,62,63,52,49,56,65,52,50,51,47,53,48,50,40,52,57,58,73,67,48,88,75,91,67,82,89,68,60,60,71,59,26,54,59,48,50,70,54,53,57,85,79,34,63,69,59,42,52,49,41,54,45,45,52,52,42,37,54,52,40,43,50,50,22,40,42,65,69,65,48,94,47,69,64,36,54,52,40,41,69,57,67,46,46,59,60,72,41,85,49,47,44,55,41,52,50,33,44,49,39,36,72,52,46,34,59,50,48,52,49,50,46,49,44,71,74,40,64,42,36,57,66,52,56,54,52,26,33,20,48,18,20,35,46,50,69,84,88,83,93,83,65,100,60,88,78,86,68,60,71,63,96,64,64,69,45,51,45,17,58,38,70,51,98,85,27,44,36,40,38,28,3,32,57,89,84,50,58,25,26,50,25,36,36,33,37,78,90,72,52,40,64,41,81,50,68,54,51,97,60,30,21,25,23,23,34,46,46,64,56,96,77,25,44,36,40,37,28,7,31,46,85,85,50,73,28,28,50,26,38,35,34,37,79,88,78,55,43,80,42,82,46,87,58,49,101,58,57,33,39,37,68,85,87,72,35,82,59,63,44,43,72,56,40,48,37,46,32,75,75,46,92,55,77,67,72,58,48,81,86,52,39,62,58,55,52,51,54,51,51,51,58,47,44,44,46,42,53,49,26,50,49,42,68,76,55,46,49,40,30,46,68,87,73,66,73,73,62,65,60,60,62,74,74,72,120

Secondary structure (DSSP, 8-state):
-HHHHHHHHHHHHHHHHHHHHHTT-TT---THHHHHHHHHHHHHHHHHHHHTSPP------HHHHHHHHTS-GGG-HHHHHHHHHHHHHHHHHHHHHHHHTT---HHHHHHHHHT-GGGG-SSSHHHHHHHHIIIIIHHHHHHHHHHHHSTT-TTHHHHHHHHHHHH------S-SS-PPPPPPSS--BS-EEEEETTEEEEE--B-SSSB---EEEEETTTTEEEEEPPPSS--BS-EEEEETTEEEEEEEE-SSSEEEEEEEEETTTTEEEEE---SS-------S-TTTTHHHHTTTSTT-SS-----TTTHHHHHHHHHHHHHHHHHHHHHHHH--GGGSPPPPHHHHHHHTT--